Protein AF-A0A3P7K320-F1 (afdb_monomer_lite)

Structure (mmCIF, N/CA/C/O backbone):
data_AF-A0A3P7K320-F1
#
_entry.id   AF-A0A3P7K320-F1
#
loop_
_atom_site.group_PDB
_atom_site.id
_atom_site.type_symbol
_atom_site.la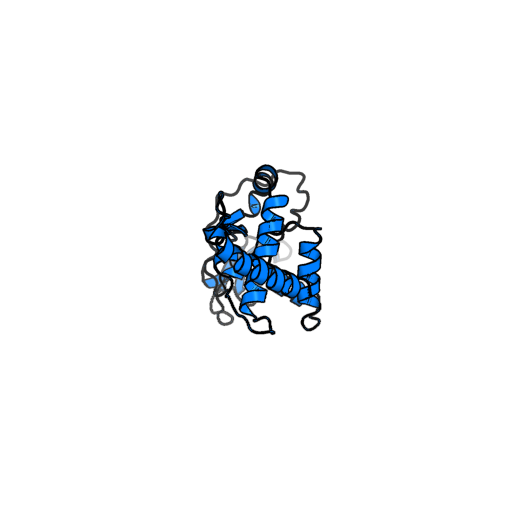bel_atom_id
_atom_site.label_alt_id
_atom_site.label_comp_id
_atom_site.label_asym_id
_atom_site.label_entity_id
_atom_site.label_seq_id
_atom_site.pdbx_PDB_ins_code
_atom_site.Cartn_x
_atom_site.Cartn_y
_atom_site.Cartn_z
_atom_site.occupancy
_atom_site.B_iso_or_equiv
_atom_site.auth_seq_id
_atom_site.auth_comp_id
_atom_site.auth_asym_id
_atom_site.auth_atom_id
_atom_site.pdbx_PDB_model_num
ATOM 1 N N . MET A 1 1 ? -8.921 -13.744 14.299 1.00 68.94 1 MET A N 1
ATOM 2 C CA . MET A 1 1 ? -9.601 -13.819 15.625 1.00 68.94 1 MET A CA 1
ATOM 3 C C . MET A 1 1 ? -9.735 -12.455 16.332 1.00 68.94 1 MET A C 1
ATOM 5 O O . MET A 1 1 ? -10.845 -12.095 16.711 1.00 68.94 1 MET A O 1
ATOM 9 N N . ILE A 1 2 ? -8.663 -11.656 16.454 1.00 85.31 2 ILE A N 1
ATOM 10 C CA . ILE A 1 2 ? -8.644 -10.371 17.201 1.00 85.31 2 ILE A CA 1
ATOM 11 C C . ILE A 1 2 ? -9.673 -9.341 16.695 1.00 85.31 2 ILE A C 1
ATOM 13 O O . ILE A 1 2 ? -10.381 -8.740 17.498 1.00 85.31 2 ILE A O 1
ATOM 17 N N . LYS A 1 3 ? -9.827 -9.176 15.372 1.00 89.38 3 LYS A N 1
ATOM 18 C CA . LYS A 1 3 ? -10.782 -8.213 14.781 1.00 89.38 3 LYS A CA 1
ATOM 19 C C . LYS A 1 3 ? -12.233 -8.469 15.219 1.00 89.38 3 LYS A C 1
ATOM 21 O O . LYS A 1 3 ? -12.974 -7.528 15.470 1.00 89.38 3 LYS A O 1
ATOM 26 N N . ARG A 1 4 ? -12.626 -9.742 15.368 1.00 89.56 4 ARG A N 1
ATOM 27 C CA . ARG A 1 4 ? -13.969 -10.132 15.838 1.00 89.56 4 ARG A CA 1
ATOM 28 C C . ARG A 1 4 ? -14.170 -9.810 17.320 1.00 89.56 4 ARG A C 1
ATOM 30 O O . ARG A 1 4 ? -15.243 -9.356 17.699 1.00 89.56 4 ARG A O 1
ATOM 37 N N . ILE A 1 5 ? -13.147 -10.016 18.150 1.00 90.56 5 ILE A N 1
ATOM 38 C CA . ILE A 1 5 ? -13.196 -9.647 19.573 1.00 90.56 5 ILE A CA 1
ATOM 39 C C . ILE A 1 5 ? -13.338 -8.130 19.703 1.00 90.56 5 ILE A C 1
ATOM 41 O O . ILE A 1 5 ? -14.258 -7.658 20.367 1.00 90.56 5 ILE A O 1
ATOM 45 N N . ALA A 1 6 ? -12.499 -7.373 18.991 1.00 91.31 6 ALA A N 1
ATOM 46 C CA . ALA A 1 6 ? -12.580 -5.918 18.963 1.00 91.31 6 ALA A CA 1
ATOM 47 C C . ALA A 1 6 ? -13.956 -5.432 18.478 1.00 91.31 6 ALA A C 1
ATOM 49 O O . ALA A 1 6 ? -14.538 -4.559 19.111 1.00 91.31 6 ALA A O 1
ATOM 50 N N . ALA A 1 7 ? -14.535 -6.044 17.440 1.00 90.88 7 ALA A N 1
ATOM 51 C CA . ALA A 1 7 ? -15.887 -5.719 16.982 1.00 90.88 7 ALA A CA 1
ATOM 52 C C . ALA A 1 7 ? -16.957 -5.905 18.077 1.00 90.88 7 ALA A C 1
ATOM 54 O O . ALA A 1 7 ? -17.785 -5.018 18.282 1.00 90.88 7 ALA A O 1
ATOM 55 N N . ARG A 1 8 ? -16.907 -7.002 18.849 1.00 90.19 8 ARG A N 1
ATOM 56 C CA . ARG A 1 8 ? -17.814 -7.199 20.000 1.00 90.19 8 ARG A CA 1
ATOM 57 C C . ARG A 1 8 ? -17.607 -6.146 21.084 1.00 90.19 8 ARG A C 1
ATOM 59 O O . ARG A 1 8 ? -18.585 -5.622 21.611 1.00 90.19 8 ARG A O 1
ATOM 66 N N . MET A 1 9 ? -16.354 -5.811 21.393 1.00 89.44 9 MET A N 1
ATOM 67 C CA . MET A 1 9 ? -16.041 -4.754 22.360 1.00 89.44 9 MET A CA 1
ATOM 68 C C . MET A 1 9 ? -16.591 -3.400 21.902 1.00 89.44 9 MET A C 1
ATOM 70 O O . MET A 1 9 ? -17.163 -2.674 22.708 1.00 89.44 9 MET A O 1
ATOM 74 N N . MET A 1 10 ? -16.487 -3.070 20.612 1.00 88.81 10 MET A N 1
ATOM 75 C CA . MET A 1 10 ? -17.040 -1.824 20.075 1.00 88.81 10 MET A CA 1
ATOM 76 C C . MET A 1 10 ? -18.566 -1.766 20.190 1.00 88.81 10 MET A C 1
ATOM 78 O O . MET A 1 10 ? -19.090 -0.727 20.591 1.00 88.81 10 MET A O 1
ATOM 82 N N . ARG A 1 11 ? -19.282 -2.869 19.919 1.00 87.69 11 ARG A N 1
ATOM 83 C CA . ARG A 1 11 ? -20.737 -2.943 20.157 1.00 87.69 11 ARG A CA 1
ATOM 84 C C . ARG A 1 11 ? -21.088 -2.661 21.610 1.00 87.69 11 ARG A C 1
ATOM 86 O O . ARG A 1 11 ? -22.006 -1.893 21.881 1.00 87.69 11 ARG A O 1
ATOM 93 N N . PHE A 1 12 ? -20.347 -3.266 22.535 1.00 86.56 12 PHE A N 1
ATOM 94 C CA . PHE A 1 12 ? -20.552 -3.050 23.962 1.00 86.56 12 PHE A CA 1
ATOM 95 C C . PHE A 1 12 ? -20.322 -1.583 24.348 1.00 86.56 12 PHE A C 1
ATOM 97 O O . PHE A 1 12 ? -21.191 -0.969 24.959 1.00 86.56 12 PHE A O 1
ATOM 104 N N . ILE A 1 13 ? -19.207 -0.986 23.912 1.00 85.88 13 ILE A N 1
ATOM 105 C CA . ILE A 1 13 ? -18.891 0.429 24.167 1.00 85.88 13 ILE A CA 1
ATOM 106 C C . ILE A 1 13 ? -20.004 1.345 23.638 1.00 85.88 13 ILE A C 1
ATOM 108 O O . ILE A 1 13 ? -20.421 2.275 24.324 1.00 85.88 13 ILE A O 1
ATOM 112 N N . ARG A 1 14 ? -20.534 1.052 22.448 1.00 83.44 14 ARG A N 1
ATOM 113 C CA . ARG A 1 14 ? -21.678 1.764 21.868 1.00 83.44 14 ARG A CA 1
ATOM 114 C C . ARG A 1 14 ? -22.974 1.599 22.643 1.00 83.44 14 ARG A C 1
ATOM 116 O O . ARG A 1 14 ? -23.724 2.556 22.792 1.00 83.44 14 ARG A O 1
ATOM 123 N N . ALA A 1 15 ? -23.259 0.397 23.132 1.00 81.81 15 ALA A N 1
ATOM 124 C CA . ALA A 1 15 ? -24.416 0.177 23.987 1.00 81.81 15 ALA A CA 1
ATOM 125 C C . ALA A 1 15 ? -24.295 1.006 25.278 1.00 81.81 15 ALA A C 1
ATOM 127 O O . ALA A 1 15 ? -25.267 1.637 25.692 1.00 81.81 15 ALA A O 1
ATOM 128 N N . CYS A 1 16 ? -23.090 1.087 25.855 1.00 79.56 16 CYS A N 1
ATOM 129 C CA . CYS A 1 16 ? -22.803 1.931 27.013 1.00 79.56 16 CYS A CA 1
ATOM 130 C C . CYS A 1 16 ? -22.908 3.436 26.717 1.00 79.56 16 CYS A C 1
ATOM 132 O O . CYS A 1 16 ? -23.226 4.198 27.628 1.00 79.56 16 CYS A O 1
ATOM 134 N N . GLU A 1 17 ? -22.698 3.878 25.472 1.00 78.44 17 GLU A N 1
ATOM 135 C CA . GLU A 1 17 ? -22.854 5.286 25.076 1.00 78.44 17 GLU A CA 1
ATOM 136 C C . GLU A 1 17 ? -24.281 5.800 25.304 1.00 78.44 17 GLU A C 1
ATOM 138 O O . GLU A 1 17 ? -24.455 6.959 25.665 1.00 78.44 17 GLU A O 1
ATOM 143 N N . ARG A 1 18 ? -25.311 4.947 25.207 1.00 72.69 18 ARG A N 1
ATOM 144 C CA . ARG A 1 18 ? -26.694 5.335 25.555 1.00 72.69 18 ARG A CA 1
ATOM 145 C C . ARG A 1 18 ? -26.804 5.817 27.007 1.00 72.69 18 ARG A C 1
ATOM 147 O O . ARG A 1 18 ? -27.562 6.735 27.298 1.00 72.69 18 ARG A O 1
ATOM 154 N N . GLY A 1 19 ? -25.979 5.263 27.896 1.00 73.25 19 GLY A N 1
ATOM 155 C CA . GLY A 1 19 ? -25.870 5.683 29.291 1.00 73.25 19 GLY A CA 1
ATOM 156 C C . GLY A 1 19 ? -25.160 7.027 29.501 1.00 73.25 19 GLY A C 1
ATOM 157 O O . GLY A 1 19 ? -25.209 7.556 30.610 1.00 73.25 19 GLY A O 1
ATOM 158 N N . ASN A 1 20 ? -24.538 7.622 28.470 1.00 76.19 20 ASN A N 1
ATOM 159 C CA . ASN A 1 20 ? -23.951 8.966 28.574 1.00 76.19 20 ASN A CA 1
ATOM 160 C C . ASN A 1 20 ? -24.990 10.030 28.931 1.00 76.19 20 ASN A C 1
ATOM 162 O O . ASN A 1 20 ? -24.625 11.020 29.556 1.00 76.19 20 ASN A O 1
ATOM 166 N N . GLN A 1 21 ? -26.260 9.828 28.565 1.00 72.31 21 GLN A N 1
ATOM 167 C CA . GLN A 1 21 ? -27.352 10.755 28.881 1.00 72.31 21 GLN A CA 1
ATOM 168 C C . GLN A 1 21 ? -27.530 10.958 30.395 1.00 72.31 21 GLN A C 1
ATOM 170 O O . GLN A 1 21 ? -28.018 11.996 30.826 1.00 72.31 21 GLN A O 1
ATOM 175 N N . HIS A 1 22 ? -27.086 9.991 31.203 1.00 77.00 22 HIS A N 1
ATOM 176 C CA . HIS A 1 22 ? -27.213 10.007 32.660 1.00 77.00 22 HIS A CA 1
ATOM 177 C C . HIS A 1 22 ? -25.895 10.321 33.386 1.00 77.00 22 HIS A C 1
ATOM 179 O O . HIS A 1 22 ? -25.843 10.290 34.616 1.00 77.00 22 HIS A O 1
ATOM 185 N N . ARG A 1 23 ? -24.807 10.610 32.658 1.00 76.88 23 ARG A N 1
ATOM 186 C CA . ARG A 1 23 ? -23.502 10.922 33.258 1.00 76.88 23 ARG A CA 1
ATOM 187 C C . ARG A 1 23 ? -23.278 12.424 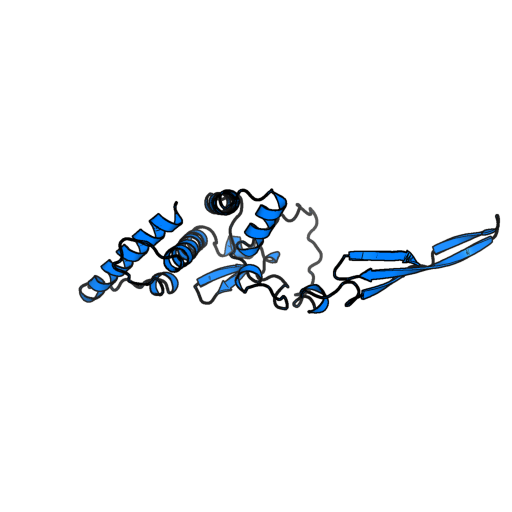33.396 1.00 76.88 23 ARG A C 1
ATOM 189 O O . ARG A 1 23 ? -23.538 13.188 32.476 1.00 76.88 23 ARG A O 1
ATOM 196 N N . LYS A 1 24 ? -22.658 12.822 34.517 1.00 78.62 24 LYS A N 1
ATOM 197 C CA . LYS A 1 24 ? -22.157 14.194 34.734 1.00 78.62 24 LYS A CA 1
ATOM 198 C C . LYS A 1 24 ? -21.061 14.595 33.735 1.00 78.62 24 LYS A C 1
ATOM 200 O O . LYS A 1 24 ? -20.913 15.774 33.444 1.00 78.62 24 LYS A O 1
ATOM 205 N N . SER A 1 25 ? -20.296 13.632 33.212 1.00 79.12 25 SER A N 1
ATOM 206 C CA . SER A 1 25 ? -19.291 13.847 32.166 1.00 79.12 25 SER A CA 1
ATOM 207 C C . SER A 1 25 ? -19.595 12.999 30.928 1.00 79.12 25 SER A C 1
ATOM 209 O O . SER A 1 25 ? -19.745 11.777 31.001 1.00 79.12 25 SER A O 1
ATOM 211 N N . THR A 1 26 ? -19.691 13.652 29.769 1.00 78.31 26 THR A N 1
ATOM 212 C CA . THR A 1 26 ? -19.990 12.993 28.492 1.00 78.31 26 THR A CA 1
ATOM 213 C C . THR A 1 26 ? -18.756 12.276 27.948 1.00 78.31 26 THR A C 1
ATOM 215 O O . THR A 1 26 ? -17.730 12.912 27.696 1.00 78.31 26 THR A O 1
ATOM 218 N N . ILE A 1 27 ? -18.852 10.969 27.688 1.00 78.81 27 ILE A N 1
ATOM 219 C CA . ILE A 1 27 ? -17.821 10.267 26.913 1.00 78.81 27 ILE A CA 1
ATOM 220 C C . ILE A 1 27 ? -18.015 10.607 25.435 1.00 78.81 27 ILE A C 1
ATOM 222 O O . ILE A 1 27 ? -19.061 10.302 24.871 1.00 78.81 27 ILE A O 1
ATOM 226 N N . ARG A 1 28 ? -17.002 11.181 24.782 1.00 77.94 28 ARG A N 1
ATOM 227 C CA . ARG A 1 28 ? -17.007 11.373 23.326 1.00 77.94 28 ARG A CA 1
ATOM 228 C C . ARG A 1 28 ? -16.285 10.218 22.641 1.00 77.94 28 ARG A C 1
ATOM 230 O O . ARG A 1 28 ? -15.087 10.028 22.852 1.00 77.94 28 ARG A O 1
ATOM 237 N N . LEU A 1 29 ? -17.006 9.455 21.823 1.00 78.19 29 LEU A N 1
ATOM 238 C CA . LEU A 1 29 ? -16.403 8.419 20.985 1.00 78.19 29 LEU A CA 1
ATOM 239 C C . LEU A 1 29 ? -15.594 9.042 19.838 1.00 78.19 29 LEU A C 1
ATOM 241 O O . LEU A 1 29 ? -15.890 10.142 19.370 1.00 78.19 29 LEU A O 1
ATOM 245 N N . SER A 1 30 ? -14.564 8.329 19.368 1.00 79.38 30 SER A N 1
ATOM 246 C CA . SER A 1 30 ? -13.890 8.711 18.123 1.00 79.38 30 SER A CA 1
ATOM 247 C C . SER A 1 30 ? -14.846 8.554 16.940 1.00 79.38 30 SER A C 1
ATOM 249 O O . SER A 1 30 ? -15.745 7.717 16.980 1.00 79.38 30 SER A O 1
ATOM 251 N N . SER A 1 31 ? -14.630 9.319 15.867 1.00 80.25 31 SER A N 1
ATOM 252 C CA . SER A 1 31 ? -15.455 9.259 14.649 1.00 80.25 31 SER A CA 1
ATOM 253 C C . SER A 1 31 ? -15.645 7.830 14.130 1.00 80.25 31 SER A C 1
ATOM 255 O O . SER A 1 31 ? -16.749 7.443 13.769 1.00 80.25 31 SER A O 1
ATOM 257 N N . LEU A 1 32 ? -14.584 7.024 14.174 1.00 80.75 32 LEU A N 1
ATOM 258 C CA . LEU A 1 32 ? -14.557 5.635 13.718 1.00 80.75 32 LEU A CA 1
ATOM 259 C C . LEU A 1 32 ? -15.421 4.707 14.592 1.00 80.75 32 LEU A C 1
ATOM 261 O O . LEU A 1 32 ? -16.227 3.931 14.080 1.00 80.75 32 LEU A O 1
ATOM 265 N N . LEU A 1 33 ? -15.329 4.839 15.920 1.00 78.69 33 LEU A N 1
ATOM 266 C CA . LEU A 1 33 ? -16.227 4.150 16.858 1.00 78.69 33 LEU A CA 1
ATOM 267 C C . LEU A 1 33 ? -17.677 4.625 16.668 1.00 78.69 33 LEU A C 1
ATOM 269 O O . LEU A 1 33 ? -18.602 3.812 16.671 1.00 78.69 33 LEU A O 1
ATOM 273 N N . GLY A 1 34 ? -17.851 5.922 16.402 1.00 73.19 34 GLY A N 1
ATOM 274 C CA . GLY A 1 34 ? -19.085 6.619 16.035 1.00 73.19 34 GLY A CA 1
ATOM 275 C C . GLY A 1 34 ? -19.662 6.268 14.654 1.00 73.19 34 GLY A C 1
ATOM 276 O O . GLY A 1 34 ? -20.813 6.611 14.389 1.00 73.19 34 GLY A O 1
ATOM 277 N N . GLN A 1 35 ? -19.010 5.394 13.869 1.00 74.75 35 GLN A N 1
ATOM 278 C CA . GLN A 1 35 ? -19.570 4.799 12.636 1.00 74.75 35 GLN A CA 1
ATOM 279 C C . GLN A 1 35 ? -19.972 3.305 12.711 1.00 74.75 35 GLN A C 1
ATOM 281 O O . GLN A 1 35 ? -20.754 2.859 11.882 1.00 74.75 35 GLN A O 1
ATOM 286 N N . SER A 1 36 ? -19.497 2.530 13.696 1.00 71.31 36 SER A N 1
ATOM 287 C CA . SER A 1 36 ? -19.883 1.112 13.891 1.00 71.31 36 SER A CA 1
ATOM 288 C C . SER A 1 36 ? -21.407 0.873 13.955 1.00 71.31 36 SER A C 1
ATOM 290 O O . SER A 1 36 ? -22.046 1.407 14.851 1.00 71.31 36 SER A O 1
ATOM 292 N N . PRO A 1 37 ? -22.031 0.022 13.127 1.00 71.56 37 PRO A N 1
ATOM 293 C CA . PRO A 1 37 ? -23.474 -0.215 13.224 1.00 71.56 37 PRO A CA 1
ATOM 294 C C . PRO A 1 37 ? -23.873 -0.749 14.611 1.00 71.56 37 PRO A C 1
ATOM 296 O O . PRO A 1 37 ? -23.141 -1.514 15.242 1.00 71.56 37 PRO A O 1
ATOM 299 N N . ILE A 1 38 ? -25.039 -0.323 15.107 1.00 70.38 38 ILE A N 1
ATOM 300 C CA . ILE A 1 38 ? -25.625 -0.854 16.343 1.00 70.38 38 ILE A CA 1
ATOM 301 C C . ILE A 1 38 ? -26.549 -1.998 15.931 1.00 70.38 38 ILE A C 1
ATOM 303 O O . ILE A 1 38 ? -27.748 -1.794 15.771 1.00 70.38 38 ILE A O 1
ATOM 307 N N . SER A 1 39 ? -25.985 -3.186 15.712 1.00 71.88 39 SER A N 1
ATOM 308 C CA . SER A 1 39 ? -26.788 -4.394 15.503 1.00 71.88 39 SER A CA 1
ATOM 309 C C . SER A 1 39 ? -26.907 -5.199 16.799 1.00 71.88 39 SER A C 1
ATOM 311 O O . SER A 1 39 ? -25.933 -5.369 17.541 1.00 71.88 39 SER A O 1
ATOM 313 N N . GLN A 1 40 ? -28.119 -5.690 17.062 1.00 70.12 40 GLN A N 1
ATOM 314 C CA . GLN A 1 40 ? -28.417 -6.646 18.130 1.00 70.12 40 GLN A CA 1
ATOM 315 C C . GLN A 1 40 ? -28.218 -8.103 17.684 1.00 70.12 40 GLN A C 1
ATOM 317 O O . GLN A 1 40 ? -28.332 -9.011 18.507 1.00 70.12 40 GLN A O 1
ATOM 322 N N . ASP A 1 41 ? -27.883 -8.338 16.413 1.00 80.50 41 ASP A N 1
ATOM 323 C CA . ASP A 1 41 ? -27.693 -9.684 15.887 1.00 80.50 41 ASP A CA 1
ATOM 324 C C . ASP A 1 41 ? -26.550 -10.403 16.589 1.00 80.50 41 ASP A C 1
ATOM 326 O O . ASP A 1 41 ? -25.507 -9.831 16.903 1.00 80.50 41 ASP A O 1
ATOM 330 N N . LYS A 1 42 ? -26.691 -11.714 16.772 1.00 80.56 42 LYS A N 1
ATOM 331 C CA . LYS A 1 42 ? -25.651 -12.531 17.414 1.00 80.56 42 LYS A CA 1
ATOM 332 C C . LYS A 1 42 ? -24.374 -12.637 16.564 1.00 80.56 42 LYS A C 1
ATOM 334 O O . LYS A 1 42 ? -23.288 -12.867 17.103 1.00 80.56 42 LYS A O 1
ATOM 339 N N . GLN A 1 43 ? -24.491 -12.478 15.244 1.00 87.31 43 GLN A N 1
ATOM 340 C CA . GLN A 1 43 ? -23.368 -12.524 14.308 1.00 87.31 43 GLN A CA 1
ATOM 341 C C . GLN A 1 43 ? -22.763 -11.137 14.071 1.00 87.31 43 GLN A C 1
ATOM 343 O O . GLN A 1 43 ? -23.453 -10.122 14.097 1.00 87.31 43 GLN A O 1
ATOM 348 N N . ILE A 1 44 ? -21.448 -11.109 13.851 1.00 88.44 44 ILE A N 1
ATOM 349 C CA . ILE A 1 44 ? -20.692 -9.891 13.538 1.00 88.44 44 ILE A CA 1
ATOM 350 C C . ILE A 1 44 ? -20.602 -9.762 12.022 1.00 88.44 44 ILE A C 1
ATOM 352 O O . ILE A 1 44 ? -20.189 -10.710 11.351 1.00 88.44 44 ILE A O 1
ATOM 356 N N . THR A 1 45 ? -20.936 -8.587 11.505 1.00 90.38 45 THR A N 1
ATOM 357 C CA . THR A 1 45 ? -20.899 -8.273 10.074 1.00 90.38 45 THR A CA 1
ATOM 358 C C . THR A 1 45 ? -19.477 -7.980 9.582 1.00 90.38 45 THR A C 1
ATOM 360 O O . THR A 1 45 ? -18.569 -7.659 10.357 1.00 90.38 45 THR A O 1
ATOM 363 N N . GLY A 1 46 ? -19.264 -8.064 8.264 1.00 87.81 46 GLY A N 1
ATOM 364 C CA . GLY A 1 46 ? -17.984 -7.700 7.645 1.00 87.81 46 GLY A CA 1
ATOM 365 C C . GLY A 1 46 ? -17.616 -6.226 7.853 1.00 87.81 46 GLY A C 1
ATOM 366 O O . GLY A 1 46 ? -16.447 -5.908 8.076 1.00 87.81 46 GLY A O 1
ATOM 367 N N . GLU A 1 47 ? -18.609 -5.335 7.861 1.00 88.62 47 GLU A N 1
ATOM 368 C CA . GLU A 1 47 ? -18.415 -3.905 8.121 1.00 88.62 47 GLU A CA 1
ATOM 369 C C . GLU A 1 47 ? -17.879 -3.657 9.531 1.00 88.62 47 GLU A C 1
ATOM 371 O O . GLU A 1 47 ? -16.894 -2.942 9.703 1.00 88.62 47 GLU A O 1
ATOM 376 N N . GLU A 1 48 ? -18.439 -4.322 10.541 1.00 89.69 48 GLU A N 1
ATOM 377 C CA . GLU A 1 48 ? -17.963 -4.203 11.923 1.00 89.69 48 GLU A CA 1
ATOM 378 C C . GLU A 1 48 ? -16.540 -4.723 12.088 1.00 89.69 48 GLU A C 1
ATOM 380 O O . GLU A 1 48 ? -15.743 -4.124 12.809 1.00 89.69 48 GLU A O 1
ATOM 385 N N . ILE A 1 49 ? -16.191 -5.809 11.395 1.00 90.69 49 ILE A N 1
ATOM 386 C CA . ILE A 1 49 ? -14.824 -6.343 11.380 1.00 90.69 49 ILE A CA 1
ATOM 387 C C . ILE A 1 49 ? -13.861 -5.344 10.719 1.00 90.69 49 ILE A C 1
ATOM 389 O O . ILE A 1 49 ? -12.744 -5.157 11.209 1.00 90.69 49 ILE A O 1
ATOM 393 N N . SER A 1 50 ? -14.285 -4.688 9.636 1.00 89.81 50 SER A N 1
ATOM 394 C CA . SER A 1 50 ? -13.501 -3.667 8.928 1.00 89.81 50 SER A CA 1
ATOM 395 C C . SER A 1 50 ? -13.258 -2.427 9.798 1.00 89.81 50 SER A C 1
ATOM 397 O O . SER A 1 50 ? -12.117 -1.984 9.959 1.00 89.81 50 SER A O 1
ATOM 399 N N . ILE A 1 51 ? -14.309 -1.916 10.444 1.00 90.44 51 ILE A N 1
ATOM 400 C CA . ILE A 1 51 ? -14.235 -0.797 11.394 1.00 90.44 51 ILE A CA 1
ATOM 401 C C . ILE A 1 51 ? -13.353 -1.183 12.588 1.00 90.44 51 ILE A C 1
ATOM 403 O O . ILE A 1 51 ? -12.470 -0.417 12.972 1.00 90.44 51 ILE A O 1
ATOM 407 N N . ALA A 1 52 ? -13.504 -2.396 13.128 1.00 91.88 52 ALA A N 1
ATOM 408 C CA . ALA A 1 52 ? -12.693 -2.876 14.246 1.00 91.88 52 ALA A CA 1
ATOM 409 C C . ALA A 1 52 ? -11.205 -2.917 13.891 1.00 91.88 52 ALA A C 1
ATOM 411 O O . ALA A 1 52 ? -10.365 -2.496 14.686 1.00 91.88 52 ALA A O 1
ATOM 412 N N . ALA A 1 53 ? -10.872 -3.384 12.684 1.00 91.81 53 ALA A N 1
ATOM 413 C CA . ALA A 1 53 ? -9.497 -3.400 12.199 1.00 91.81 53 ALA A CA 1
ATOM 414 C C . ALA A 1 53 ? -8.899 -1.984 12.159 1.00 91.81 53 ALA A C 1
ATOM 416 O O . ALA A 1 53 ? -7.785 -1.774 12.639 1.00 91.81 53 ALA A O 1
ATOM 417 N N . LYS A 1 54 ? -9.658 -1.000 11.662 1.00 92.31 54 LYS A N 1
ATOM 418 C CA . LYS A 1 54 ? -9.253 0.412 11.656 1.00 92.31 54 LYS A CA 1
ATOM 419 C C . LYS A 1 54 ? -9.083 0.978 13.069 1.00 92.31 54 LYS A C 1
ATOM 421 O O . LYS A 1 54 ? -8.089 1.649 13.329 1.00 92.31 54 LYS A O 1
ATOM 426 N N . VAL A 1 55 ? -9.991 0.680 14.001 1.00 92.69 55 VAL A N 1
ATOM 427 C CA . VAL A 1 55 ? -9.887 1.140 15.399 1.00 92.69 55 VAL A CA 1
ATOM 428 C C . VAL A 1 55 ? -8.643 0.578 16.087 1.00 92.69 55 VAL A C 1
ATOM 430 O O . VAL A 1 55 ? -7.936 1.328 16.756 1.00 92.69 55 VAL A O 1
ATOM 433 N N . ILE A 1 56 ? -8.323 -0.706 15.887 1.00 92.94 56 ILE A N 1
ATOM 434 C CA . ILE A 1 56 ? -7.091 -1.310 16.425 1.00 92.94 56 ILE A CA 1
ATOM 435 C C . ILE A 1 56 ? -5.860 -0.533 15.939 1.00 92.94 56 ILE A C 1
ATOM 437 O O . ILE A 1 56 ? -4.986 -0.189 16.739 1.00 92.94 56 ILE A O 1
ATOM 441 N N . VAL A 1 57 ? -5.806 -0.216 14.641 1.00 93.56 57 VAL A N 1
ATOM 442 C CA . VAL A 1 57 ? -4.716 0.579 14.059 1.00 93.56 57 VAL A CA 1
ATOM 443 C C . VAL A 1 57 ? -4.685 1.981 14.664 1.00 93.56 57 VAL A C 1
ATOM 445 O O . VAL A 1 57 ? -3.623 2.420 15.095 1.00 93.56 57 VAL A O 1
ATOM 448 N N . GLN A 1 58 ? -5.830 2.659 14.773 1.00 92.62 58 GLN A N 1
ATOM 449 C CA . GLN A 1 58 ? -5.920 4.004 15.347 1.00 92.62 58 GLN A CA 1
ATOM 450 C C . GLN A 1 58 ? -5.391 4.051 16.784 1.00 92.62 58 GLN A C 1
ATOM 452 O O . GLN A 1 58 ? -4.609 4.935 17.132 1.00 92.62 58 GLN A O 1
ATOM 457 N N . VAL A 1 59 ? -5.791 3.091 17.622 1.00 91.44 59 VAL A N 1
ATOM 458 C CA . VAL A 1 59 ? -5.309 2.988 19.006 1.00 91.44 59 VAL A CA 1
ATOM 459 C C . VAL A 1 59 ? -3.798 2.772 19.019 1.00 91.44 59 VAL A C 1
ATOM 461 O O . VAL A 1 59 ? -3.084 3.464 19.745 1.00 91.44 59 VAL A O 1
ATOM 464 N N . ARG A 1 60 ? -3.280 1.871 18.177 1.00 92.50 60 ARG A N 1
ATOM 465 C CA . ARG A 1 60 ? -1.839 1.607 18.115 1.00 92.50 60 ARG A CA 1
ATOM 466 C C . ARG A 1 60 ? -1.045 2.820 17.629 1.00 92.50 60 ARG A C 1
ATOM 468 O O . ARG A 1 60 ? 0.014 3.099 18.184 1.00 92.50 60 ARG A O 1
ATOM 475 N N . GLN A 1 61 ? -1.563 3.552 16.645 1.00 93.25 61 GLN A N 1
ATOM 476 C CA . GLN A 1 61 ? -0.963 4.786 16.141 1.00 93.25 61 GLN A CA 1
ATOM 477 C C . GLN A 1 61 ? -0.914 5.867 17.221 1.00 93.25 61 GLN A C 1
ATOM 479 O O . GLN A 1 61 ? 0.130 6.478 17.401 1.00 93.25 61 GLN A O 1
ATOM 484 N N . LYS A 1 62 ? -1.984 6.060 18.000 1.00 90.75 62 LYS A N 1
ATOM 485 C CA . LYS A 1 62 ? -1.984 7.032 19.108 1.00 90.75 62 LYS A CA 1
ATOM 486 C C . LYS A 1 62 ? -0.933 6.727 20.174 1.00 90.75 62 LYS A C 1
ATOM 488 O O . LYS A 1 62 ? -0.358 7.652 20.732 1.00 90.75 62 LYS A O 1
ATOM 493 N N . VAL A 1 63 ? -0.693 5.445 20.453 1.00 91.25 63 VAL A N 1
ATOM 494 C CA . VAL A 1 63 ? 0.288 5.023 21.464 1.00 91.25 63 VAL A CA 1
ATOM 495 C C . VAL A 1 63 ? 1.719 5.114 20.936 1.00 91.25 63 VAL A C 1
ATOM 497 O O . VAL A 1 63 ? 2.610 5.524 21.669 1.00 91.25 63 VAL A O 1
ATOM 500 N N . LEU A 1 64 ? 1.958 4.716 19.683 1.00 89.31 64 LEU A N 1
ATOM 501 C CA . LEU A 1 64 ? 3.321 4.572 19.167 1.00 89.31 64 LEU A CA 1
ATOM 502 C C . LEU A 1 64 ? 3.797 5.688 18.234 1.00 89.31 64 LEU A C 1
ATOM 504 O O . LEU A 1 64 ? 4.995 5.913 18.136 1.00 89.31 64 LEU A O 1
ATOM 508 N N . CYS A 1 65 ? 2.915 6.347 17.488 1.00 89.75 65 CYS A N 1
ATOM 509 C CA . CYS A 1 65 ? 3.304 7.312 16.457 1.00 89.75 65 CYS A CA 1
ATOM 510 C C . CYS A 1 65 ? 3.375 8.718 17.051 1.00 89.75 65 CYS A C 1
ATOM 512 O O . CYS A 1 65 ? 2.546 9.579 16.758 1.00 89.75 65 CYS A O 1
ATOM 514 N N . THR A 1 66 ? 4.368 8.943 17.910 1.00 90.81 66 THR A N 1
ATOM 515 C CA . THR A 1 66 ? 4.622 10.269 18.483 1.00 90.81 66 THR A CA 1
ATOM 516 C C . THR A 1 66 ? 5.058 11.261 17.394 1.00 90.81 66 THR A C 1
ATOM 518 O O . THR A 1 66 ? 5.596 10.849 16.360 1.00 90.81 66 THR A O 1
ATOM 521 N N . PRO A 1 67 ? 4.902 12.583 17.607 1.00 90.06 67 PRO A N 1
ATOM 522 C CA . PRO A 1 67 ? 5.371 13.587 16.651 1.00 90.06 67 PRO A CA 1
ATOM 523 C C . PRO A 1 67 ? 6.858 13.445 16.294 1.00 90.06 67 PRO A C 1
ATOM 525 O O . PRO A 1 67 ? 7.235 13.668 15.147 1.00 90.06 67 PRO A O 1
ATOM 528 N N . ALA A 1 68 ? 7.695 13.017 17.247 1.00 88.88 68 ALA A N 1
ATOM 529 C CA . ALA A 1 68 ? 9.115 12.753 17.020 1.00 88.88 68 ALA A CA 1
ATOM 530 C C . ALA A 1 68 ? 9.342 11.600 16.026 1.00 88.88 68 ALA A C 1
ATOM 532 O O . ALA A 1 68 ? 10.133 11.738 15.096 1.00 88.88 68 ALA A O 1
ATOM 533 N N . ILE A 1 69 ? 8.598 10.500 16.182 1.00 87.44 69 ILE A N 1
ATOM 534 C CA . ILE A 1 69 ? 8.653 9.342 15.280 1.00 87.44 69 ILE A CA 1
ATOM 535 C C . ILE A 1 69 ? 8.134 9.716 13.888 1.00 87.44 69 ILE A C 1
ATOM 537 O O . ILE A 1 69 ? 8.727 9.352 12.881 1.00 87.44 69 ILE A O 1
ATOM 541 N N . ILE A 1 70 ? 7.054 10.491 13.792 1.00 87.75 70 ILE A N 1
ATOM 542 C CA . ILE A 1 70 ? 6.544 10.938 12.486 1.00 87.75 70 ILE A CA 1
ATOM 543 C C . ILE A 1 70 ? 7.570 11.848 11.791 1.00 87.75 70 ILE A C 1
ATOM 545 O O . ILE A 1 70 ? 7.829 11.696 10.596 1.00 87.75 70 ILE A O 1
ATOM 549 N N . LYS A 1 71 ? 8.206 12.758 12.541 1.00 87.44 71 LYS A N 1
ATOM 550 C CA . LYS A 1 71 ? 9.225 13.679 12.021 1.00 87.44 71 LYS A CA 1
ATOM 551 C C . LYS A 1 71 ? 10.503 12.963 11.566 1.00 87.44 71 LYS A C 1
ATOM 553 O O . LYS A 1 71 ? 11.164 13.467 10.662 1.00 87.44 71 LYS A O 1
ATOM 558 N N . SER A 1 72 ? 10.836 11.801 12.134 1.00 86.31 72 SER A N 1
ATOM 559 C CA . SER A 1 72 ? 11.991 11.000 11.700 1.00 86.31 72 SER A CA 1
ATOM 560 C C . SER A 1 72 ? 11.758 10.238 10.388 1.00 86.31 72 SER A C 1
ATOM 562 O O . SER A 1 72 ? 12.710 9.724 9.804 1.00 86.31 72 SER A O 1
ATOM 564 N N . MET A 1 73 ? 10.524 10.210 9.867 1.00 83.38 73 MET A N 1
ATOM 565 C CA . MET A 1 73 ? 10.162 9.519 8.622 1.00 83.38 73 MET A CA 1
ATOM 566 C C . MET A 1 73 ? 9.580 10.465 7.553 1.00 83.38 73 MET A C 1
ATOM 568 O O . MET A 1 73 ? 8.484 10.222 7.035 1.00 83.38 73 MET A O 1
ATOM 572 N N . PRO A 1 74 ? 10.302 11.530 7.145 1.00 82.25 74 PRO A N 1
ATOM 573 C CA . PRO A 1 74 ? 9.791 12.495 6.167 1.00 82.25 74 PRO A CA 1
ATOM 574 C C . PRO A 1 74 ? 9.530 11.860 4.791 1.00 82.25 74 PRO A C 1
ATOM 576 O O . PRO A 1 74 ? 8.624 12.275 4.073 1.00 82.25 74 PRO A O 1
ATOM 579 N N . HIS A 1 75 ? 10.277 10.808 4.448 1.00 79.06 75 HIS A N 1
ATOM 580 C CA . HIS A 1 75 ? 10.168 10.085 3.180 1.00 79.06 75 HIS A CA 1
ATOM 581 C C . HIS A 1 75 ? 8.844 9.318 3.011 1.00 79.06 75 HIS A C 1
ATOM 583 O O . HIS A 1 75 ? 8.481 8.980 1.888 1.00 79.06 75 HIS A O 1
ATOM 589 N N . LEU A 1 76 ? 8.106 9.053 4.096 1.00 84.00 76 LEU A N 1
ATOM 590 C CA . LEU A 1 76 ? 6.804 8.379 4.032 1.00 84.00 76 LEU A CA 1
ATOM 591 C C . LEU A 1 76 ? 5.634 9.333 3.789 1.00 84.00 76 LEU A C 1
ATOM 593 O O . LEU A 1 76 ? 4.522 8.854 3.557 1.00 84.00 76 LEU A O 1
ATOM 597 N N . ASN A 1 77 ? 5.872 10.654 3.862 1.00 87.62 77 ASN A N 1
ATOM 598 C CA . ASN A 1 77 ? 4.853 11.696 3.698 1.00 87.62 77 ASN A CA 1
ATOM 599 C C . ASN A 1 77 ? 3.568 11.328 4.465 1.00 87.62 77 ASN A C 1
ATOM 601 O O . ASN A 1 77 ? 2.498 11.143 3.881 1.00 87.62 77 ASN A O 1
ATOM 605 N N . VAL A 1 78 ? 3.717 11.104 5.775 1.00 91.75 78 VAL A N 1
ATOM 606 C CA . VAL A 1 78 ? 2.628 10.634 6.638 1.00 91.75 78 VAL A CA 1
ATOM 607 C C . VAL A 1 78 ? 1.611 11.753 6.827 1.00 91.75 78 VAL A C 1
ATOM 609 O O . VAL A 1 78 ? 1.968 12.856 7.238 1.00 91.75 78 VAL A O 1
ATOM 612 N N . ARG A 1 79 ? 0.337 11.465 6.557 1.00 91.56 79 ARG A N 1
ATOM 613 C CA . ARG A 1 79 ? -0.767 12.415 6.722 1.00 91.56 79 ARG A CA 1
ATOM 614 C C . ARG A 1 79 ? -1.920 11.796 7.490 1.00 91.56 79 ARG A C 1
ATOM 616 O O . ARG A 1 79 ? -2.152 10.592 7.413 1.00 91.56 79 ARG A O 1
ATOM 623 N N . LEU A 1 80 ? -2.634 12.637 8.229 1.00 93.19 80 LEU A N 1
ATOM 624 C CA . LEU A 1 80 ? -3.861 12.249 8.909 1.00 93.19 80 LEU A CA 1
ATOM 625 C C . LEU A 1 80 ? -5.021 12.263 7.907 1.00 93.19 80 LEU A C 1
ATOM 627 O O . LEU A 1 80 ? -5.173 13.222 7.150 1.00 93.19 80 LEU A O 1
ATOM 631 N N . ASP A 1 81 ? -5.823 11.204 7.892 1.00 91.62 81 ASP A N 1
ATOM 632 C CA . ASP A 1 81 ? -7.032 11.136 7.075 1.00 91.62 81 ASP A CA 1
ATOM 633 C C . ASP A 1 81 ? -8.277 11.677 7.809 1.00 91.62 81 ASP A C 1
ATOM 635 O O . ASP A 1 81 ? -8.229 12.080 8.973 1.00 91.62 81 ASP A O 1
ATOM 639 N N . LYS A 1 82 ? -9.425 11.662 7.119 1.00 89.12 82 LYS A N 1
ATOM 640 C CA . LYS A 1 82 ? -10.724 12.098 7.665 1.00 89.12 82 LYS A CA 1
ATOM 641 C C . LYS A 1 82 ? -11.228 11.221 8.822 1.00 89.12 82 LYS A C 1
ATOM 643 O O . LYS A 1 82 ? -12.076 11.656 9.595 1.00 89.12 82 LYS A O 1
ATOM 648 N N . GLU A 1 83 ? -10.732 9.992 8.934 1.00 88.12 83 GLU A N 1
ATOM 649 C CA . GLU A 1 83 ? -11.084 9.029 9.983 1.00 88.12 83 GLU A CA 1
ATOM 650 C C . GLU A 1 83 ? -10.137 9.140 11.199 1.00 88.12 83 GLU A C 1
ATOM 652 O O . GLU A 1 83 ? -10.324 8.455 12.208 1.00 88.12 83 GLU A O 1
ATOM 657 N N . GLY A 1 84 ? -9.135 10.026 11.141 1.00 90.25 84 GLY A N 1
ATOM 658 C CA . GLY A 1 84 ? -8.131 10.201 12.186 1.00 90.25 84 GLY A CA 1
ATOM 659 C C . GLY A 1 84 ? -7.098 9.072 12.220 1.00 90.25 84 GLY A C 1
ATOM 660 O O . GLY A 1 84 ? -6.612 8.730 13.300 1.00 90.25 84 GLY A O 1
ATOM 661 N N . LEU A 1 85 ? -6.805 8.462 11.071 1.00 93.00 85 LEU A N 1
ATOM 662 C CA . LEU A 1 85 ? -5.755 7.465 10.871 1.00 93.00 85 LEU A CA 1
ATOM 663 C C . LEU A 1 85 ? -4.566 8.086 10.141 1.00 93.00 85 LEU A C 1
ATOM 665 O O . LEU A 1 85 ? -4.725 8.848 9.187 1.00 93.00 85 LEU A O 1
ATOM 669 N N . LEU A 1 86 ? -3.359 7.719 10.560 1.00 94.25 86 LEU A N 1
ATOM 670 C CA . LEU A 1 86 ? -2.137 8.081 9.851 1.00 94.25 86 LEU A CA 1
ATOM 671 C C . LEU A 1 86 ? -1.970 7.178 8.625 1.00 94.25 86 LEU A C 1
ATOM 673 O O . LEU A 1 86 ? -2.020 5.948 8.732 1.00 94.25 86 LEU A O 1
ATOM 677 N N . ARG A 1 87 ? -1.753 7.787 7.461 1.00 93.44 87 ARG A N 1
ATOM 678 C CA . ARG A 1 87 ? -1.547 7.116 6.173 1.00 93.44 87 ARG A CA 1
ATOM 679 C C . ARG A 1 87 ? -0.275 7.602 5.503 1.00 93.44 87 ARG A C 1
ATOM 681 O O . ARG A 1 87 ? 0.073 8.775 5.609 1.00 93.44 87 ARG A O 1
ATOM 688 N N . CYS A 1 88 ? 0.394 6.710 4.785 1.00 92.06 88 CYS A N 1
ATOM 689 C CA . CYS A 1 88 ? 1.548 7.051 3.961 1.00 92.06 88 CYS A CA 1
ATOM 690 C C . CYS A 1 88 ? 1.069 7.564 2.601 1.00 92.06 88 CYS A C 1
ATOM 692 O O . CYS A 1 88 ? 0.338 6.864 1.897 1.00 92.06 88 CYS A O 1
ATOM 694 N N . GLN A 1 89 ? 1.479 8.770 2.208 1.00 89.38 89 GLN A N 1
ATOM 695 C CA . GLN A 1 89 ? 1.076 9.347 0.929 1.00 89.38 89 GLN A CA 1
ATOM 696 C C . GLN A 1 89 ? 2.197 9.241 -0.108 1.00 89.38 89 GLN A C 1
ATOM 698 O O . GLN A 1 89 ? 3.086 10.087 -0.191 1.00 89.38 89 GLN A O 1
ATOM 703 N N . GLY A 1 90 ? 2.127 8.177 -0.912 1.00 88.56 90 GLY A N 1
ATOM 704 C CA . GLY A 1 90 ? 3.004 7.965 -2.061 1.00 88.56 90 GLY A CA 1
ATOM 705 C C . GLY A 1 90 ? 2.565 8.731 -3.313 1.00 88.56 90 GLY A C 1
ATOM 706 O O . GLY A 1 90 ? 1.753 9.649 -3.255 1.00 88.56 90 GLY A O 1
ATOM 707 N N . ARG A 1 91 ? 3.090 8.304 -4.467 1.00 91.50 91 ARG A N 1
ATOM 708 C CA . ARG A 1 91 ? 2.899 8.953 -5.780 1.00 91.50 91 ARG A CA 1
ATOM 709 C C . ARG A 1 91 ? 1.894 8.230 -6.689 1.00 91.50 91 ARG A C 1
ATOM 711 O O . ARG A 1 91 ? 1.960 8.338 -7.913 1.00 91.50 91 ARG A O 1
ATOM 718 N N . LEU A 1 92 ? 1.022 7.414 -6.098 1.00 92.06 92 LEU A N 1
ATOM 719 C CA . LEU A 1 92 ? 0.051 6.572 -6.806 1.00 92.06 92 LEU A CA 1
ATOM 720 C C . LEU A 1 92 ? -1.340 7.221 -6.908 1.00 92.06 92 LEU A C 1
ATOM 722 O O . LEU A 1 92 ? -2.301 6.521 -7.237 1.00 92.06 92 LEU A O 1
ATOM 726 N N . GLY A 1 93 ? -1.484 8.530 -6.657 1.00 92.38 93 GLY A N 1
ATOM 727 C CA . GLY A 1 93 ? -2.789 9.209 -6.650 1.00 92.38 93 GLY A CA 1
ATOM 728 C C . GLY A 1 93 ? -3.570 9.048 -7.960 1.00 92.38 93 GLY A C 1
ATOM 729 O O . GLY A 1 93 ? -4.788 8.850 -7.947 1.00 92.38 93 GLY A O 1
ATOM 730 N N . ARG A 1 94 ? -2.845 8.987 -9.083 1.00 93.69 94 ARG A N 1
ATOM 731 C CA . ARG A 1 94 ? -3.368 8.808 -10.448 1.00 93.69 94 ARG A CA 1
ATOM 732 C C . ARG A 1 94 ? -3.653 7.355 -10.875 1.00 93.69 94 ARG A C 1
ATOM 734 O O . ARG A 1 94 ? -4.127 7.122 -11.986 1.00 93.69 94 ARG A O 1
ATOM 741 N N . SER A 1 95 ? -3.374 6.371 -10.017 1.00 92.94 95 SER A N 1
ATOM 742 C CA . SER A 1 95 ? -3.611 4.949 -10.316 1.00 92.94 95 SER A CA 1
ATOM 743 C C . SER A 1 95 ? -5.099 4.572 -10.284 1.00 92.94 95 SER A C 1
ATOM 745 O O . SER A 1 95 ? -5.926 5.294 -9.724 1.00 92.94 95 SER A O 1
ATOM 747 N N . CYS A 1 96 ? -5.445 3.400 -10.819 1.00 91.25 96 CYS A N 1
ATOM 748 C CA . CYS A 1 96 ? -6.784 2.806 -10.693 1.00 91.25 96 CYS A CA 1
ATOM 749 C C . CYS A 1 96 ? -6.974 1.990 -9.395 1.00 91.25 96 CYS A C 1
ATOM 751 O O . CYS A 1 96 ? -7.926 1.223 -9.275 1.00 91.25 96 CYS A O 1
ATOM 753 N N . LEU A 1 97 ? -6.050 2.104 -8.434 1.00 90.44 97 LEU A N 1
ATOM 754 C CA . LEU A 1 97 ? -6.131 1.403 -7.153 1.00 90.44 97 LEU A CA 1
ATOM 755 C C . LEU A 1 97 ? -7.232 1.988 -6.259 1.00 90.44 97 LEU A C 1
ATOM 757 O O . LEU A 1 97 ? -7.621 3.151 -6.391 1.00 90.44 97 LEU A O 1
ATOM 761 N N . ASN A 1 98 ? -7.700 1.198 -5.295 1.00 90.88 98 ASN A N 1
ATOM 762 C CA . ASN A 1 98 ? -8.589 1.714 -4.259 1.00 90.88 98 ASN A CA 1
ATOM 763 C C . ASN A 1 98 ? -7.859 2.750 -3.375 1.00 90.88 98 ASN A C 1
ATOM 765 O O . ASN A 1 98 ? -6.629 2.771 -3.278 1.00 90.88 98 ASN A O 1
ATOM 769 N N . GLY A 1 99 ? -8.618 3.628 -2.712 1.00 87.69 99 GLY A N 1
ATOM 770 C CA . GLY A 1 99 ? -8.040 4.696 -1.886 1.00 87.69 99 GLY A CA 1
ATOM 771 C C . GLY A 1 99 ? -7.130 4.177 -0.767 1.00 87.69 99 GLY A C 1
ATOM 772 O O . GLY A 1 99 ? -6.110 4.794 -0.470 1.00 87.69 99 GLY A O 1
ATOM 773 N N . ALA A 1 100 ? -7.454 3.008 -0.204 1.00 87.31 100 ALA A N 1
ATOM 774 C CA . ALA A 1 100 ? -6.634 2.352 0.810 1.00 87.31 100 ALA A CA 1
ATOM 775 C C . ALA A 1 100 ? -5.256 1.933 0.271 1.00 87.31 100 ALA A C 1
ATOM 777 O O . ALA A 1 100 ? -4.266 2.198 0.937 1.00 87.31 100 ALA A O 1
ATOM 778 N N . ALA A 1 101 ? -5.162 1.375 -0.939 1.00 90.62 101 ALA A N 1
ATOM 779 C CA . ALA A 1 101 ? -3.879 1.002 -1.537 1.00 90.62 101 ALA A CA 1
ATOM 780 C C . ALA A 1 101 ? -3.107 2.204 -2.096 1.00 90.62 101 ALA A C 1
ATOM 782 O O . ALA A 1 101 ? -1.879 2.181 -2.121 1.00 90.62 101 ALA A O 1
ATOM 783 N N . LYS A 1 102 ? -3.797 3.275 -2.515 1.00 92.38 102 LYS A N 1
ATOM 784 C CA . LYS A 1 102 ? -3.144 4.551 -2.865 1.00 92.38 102 LYS A CA 1
ATOM 785 C C . LYS A 1 102 ? -2.484 5.202 -1.648 1.00 92.38 102 LYS A C 1
ATOM 787 O O . LYS A 1 102 ? -1.393 5.764 -1.765 1.00 92.38 102 LYS A O 1
ATOM 792 N N . HIS A 1 103 ? -3.163 5.139 -0.503 1.00 92.62 103 HIS A N 1
ATOM 793 C CA . HIS A 1 103 ? -2.766 5.768 0.756 1.00 92.62 103 HIS A CA 1
ATOM 794 C C . HIS A 1 103 ? -2.861 4.753 1.906 1.00 92.62 103 HIS A C 1
ATOM 796 O O . HIS A 1 103 ? -3.811 4.784 2.705 1.00 92.62 103 HIS A O 1
ATOM 802 N N . PRO A 1 104 ? -1.909 3.811 1.984 1.00 93.56 104 PRO A N 1
ATOM 803 C CA . PRO A 1 104 ? -1.988 2.720 2.940 1.00 93.56 104 PRO A CA 1
ATOM 804 C C . PRO A 1 104 ? -1.733 3.204 4.369 1.00 93.56 104 PRO A C 1
ATOM 806 O O . PRO A 1 104 ? -1.134 4.258 4.602 1.00 93.56 104 PRO A O 1
ATOM 809 N N . LEU A 1 105 ? -2.229 2.441 5.344 1.00 94.25 105 LEU A N 1
ATOM 810 C CA . LEU A 1 105 ? -2.136 2.790 6.761 1.00 94.25 105 LEU A CA 1
ATOM 811 C C . LEU A 1 105 ? -0.679 2.788 7.208 1.00 94.25 105 LEU A C 1
ATOM 813 O O . LEU A 1 105 ? 0.043 1.824 6.961 1.00 94.25 105 LEU A O 1
ATOM 817 N N . MET A 1 106 ? -0.256 3.841 7.899 1.00 92.75 106 MET A N 1
ATOM 818 C CA . MET A 1 106 ? 1.071 3.890 8.495 1.00 92.75 106 MET A CA 1
ATOM 819 C C . MET A 1 106 ? 1.116 2.907 9.667 1.00 92.75 106 MET A C 1
ATOM 821 O O . MET A 1 106 ? 0.374 3.052 10.642 1.00 92.75 106 MET A O 1
ATOM 825 N N . ILE A 1 107 ? 1.960 1.883 9.557 1.00 91.38 107 ILE A N 1
ATOM 826 C CA . ILE A 1 107 ? 2.167 0.889 10.610 1.00 91.38 107 ILE A CA 1
ATOM 827 C C . ILE A 1 107 ? 3.661 0.746 10.845 1.00 91.38 107 ILE A C 1
ATOM 829 O O . ILE A 1 107 ? 4.436 0.540 9.911 1.00 91.38 107 ILE A O 1
ATOM 833 N N . LEU A 1 108 ? 4.057 0.852 12.110 1.00 88.06 108 LEU A N 1
ATOM 834 C CA . LEU A 1 108 ? 5.438 0.647 12.518 1.00 88.06 108 LEU A CA 1
ATOM 835 C C . LEU A 1 108 ? 5.832 -0.820 12.340 1.00 88.06 108 LEU A C 1
ATOM 837 O O . LEU A 1 108 ? 5.084 -1.734 12.708 1.00 88.06 108 LEU A O 1
ATOM 841 N N . GLN A 1 109 ? 7.021 -1.015 11.778 1.00 82.25 109 GLN A N 1
ATOM 842 C CA . GLN A 1 109 ? 7.623 -2.329 11.589 1.00 82.25 109 GLN A CA 1
ATOM 843 C C . GLN A 1 109 ? 7.913 -3.007 12.929 1.00 82.25 109 GLN A C 1
ATOM 845 O O . GLN A 1 109 ? 7.952 -2.350 13.972 1.00 82.25 109 GLN A O 1
ATOM 850 N N . ASN A 1 110 ? 8.141 -4.322 12.878 1.00 83.62 110 ASN A N 1
ATOM 851 C CA . ASN A 1 110 ? 8.533 -5.148 14.025 1.00 83.62 110 ASN A CA 1
ATOM 852 C C . ASN A 1 110 ? 7.614 -4.958 15.238 1.00 83.62 110 ASN A C 1
ATOM 854 O O . ASN A 1 110 ? 8.035 -5.011 16.390 1.00 83.62 110 ASN A O 1
ATOM 858 N N . SER A 1 111 ? 6.337 -4.694 14.970 1.00 88.81 111 SER A N 1
ATOM 859 C CA . SER A 1 111 ? 5.311 -4.592 15.988 1.00 88.81 111 SER A CA 1
ATOM 860 C C . SER A 1 111 ? 4.416 -5.822 15.936 1.00 88.81 111 SER A C 1
ATOM 862 O O . SER A 1 111 ? 4.177 -6.401 14.873 1.00 88.81 111 SER A O 1
ATOM 864 N N . TRP A 1 112 ? 3.835 -6.173 17.083 1.00 91.31 112 TRP A N 1
ATOM 865 C CA . TRP A 1 112 ? 2.835 -7.241 17.149 1.00 91.31 112 TRP A CA 1
ATOM 866 C C . TRP A 1 112 ? 1.707 -7.031 16.121 1.00 91.31 112 TRP A C 1
ATOM 868 O O . TRP A 1 112 ? 1.179 -7.991 15.568 1.00 91.31 112 TRP A O 1
ATOM 878 N N . LEU A 1 113 ? 1.346 -5.769 15.841 1.00 91.88 113 LEU A N 1
ATOM 879 C CA . LEU A 1 113 ? 0.292 -5.421 14.894 1.00 91.88 113 LEU A CA 1
ATOM 880 C C . LEU A 1 113 ? 0.729 -5.691 13.451 1.00 91.88 113 LEU A C 1
ATOM 882 O O . LEU A 1 113 ? -0.066 -6.226 12.682 1.00 91.88 113 LEU A O 1
ATOM 886 N N . SER A 1 114 ? 1.974 -5.362 13.082 1.00 91.75 114 SER A N 1
ATOM 887 C CA . SER A 1 114 ? 2.494 -5.699 11.752 1.00 91.75 114 SER A CA 1
ATOM 888 C C . SER A 1 114 ? 2.541 -7.212 11.539 1.00 91.75 114 SER A C 1
ATOM 890 O O . SER A 1 114 ? 2.064 -7.684 10.511 1.00 91.75 114 SER A O 1
ATOM 892 N N . GLU A 1 115 ? 3.013 -7.982 12.524 1.00 92.00 115 GLU A N 1
ATOM 893 C CA . GLU A 1 115 ? 3.007 -9.451 12.452 1.00 92.00 115 GLU A CA 1
ATOM 894 C C . GLU A 1 115 ? 1.593 -10.023 12.372 1.00 92.00 115 GLU A C 1
ATOM 896 O O . GLU A 1 115 ? 1.332 -10.925 11.580 1.00 92.00 115 GLU A O 1
ATOM 901 N N . ALA A 1 116 ? 0.664 -9.500 13.175 1.00 92.62 116 ALA A N 1
ATOM 902 C CA . ALA A 1 116 ? -0.724 -9.940 13.156 1.00 92.62 116 ALA A CA 1
ATOM 903 C C . ALA A 1 116 ? -1.385 -9.677 11.797 1.00 92.62 116 ALA A C 1
ATOM 905 O O . ALA A 1 116 ? -2.146 -10.517 11.331 1.00 92.62 116 ALA A O 1
ATOM 906 N N . ILE A 1 117 ? -1.089 -8.548 11.145 1.00 92.19 117 ILE A N 1
ATOM 907 C CA . ILE A 1 117 ? -1.618 -8.231 9.811 1.00 92.19 117 ILE A CA 1
ATOM 908 C C . ILE A 1 117 ? -1.018 -9.148 8.747 1.00 92.19 117 ILE A C 1
ATOM 910 O O . ILE A 1 117 ? -1.762 -9.681 7.928 1.00 92.19 117 ILE A O 1
ATOM 914 N N . ILE A 1 118 ? 0.303 -9.345 8.761 1.00 92.88 118 ILE A N 1
ATOM 915 C CA . ILE A 1 118 ? 0.984 -10.228 7.805 1.00 92.88 118 ILE A CA 1
ATOM 916 C C . ILE A 1 118 ? 0.433 -11.649 7.926 1.00 92.88 118 ILE A C 1
ATOM 918 O O . ILE A 1 118 ? 0.070 -12.254 6.921 1.00 92.88 118 ILE A O 1
ATOM 922 N N . ARG A 1 119 ? 0.310 -12.152 9.157 1.00 93.25 119 ARG A N 1
ATOM 923 C CA . ARG A 1 119 ? -0.241 -13.477 9.438 1.00 93.25 119 ARG A CA 1
ATOM 924 C C . ARG A 1 119 ? -1.706 -13.601 9.036 1.00 93.25 119 ARG A C 1
ATOM 926 O O . ARG A 1 119 ? -2.042 -14.573 8.389 1.00 93.25 119 ARG A O 1
ATOM 933 N N . ASP A 1 120 ? -2.554 -12.619 9.339 1.00 91.88 120 ASP A N 1
ATOM 934 C CA . ASP A 1 120 ? -3.974 -12.637 8.945 1.00 91.88 120 ASP A CA 1
ATOM 935 C C . ASP A 1 120 ? -4.147 -12.662 7.416 1.00 91.88 120 ASP A C 1
ATOM 937 O O . ASP A 1 120 ? -5.022 -13.354 6.907 1.00 91.88 120 ASP A O 1
ATOM 941 N N . ILE A 1 121 ? -3.286 -11.957 6.673 1.00 91.94 121 ILE A N 1
ATOM 942 C CA . ILE A 1 121 ? -3.282 -11.990 5.203 1.00 91.94 121 ILE A CA 1
ATOM 943 C C . ILE A 1 121 ? -2.740 -13.323 4.679 1.00 91.94 121 ILE A C 1
ATOM 945 O O . ILE A 1 121 ? -3.280 -13.859 3.718 1.00 91.94 121 ILE A O 1
ATOM 949 N N . HIS A 1 122 ? -1.692 -13.862 5.298 1.00 94.19 122 HIS A N 1
ATOM 950 C CA . HIS A 1 122 ? -1.113 -15.139 4.897 1.00 94.19 122 HIS A CA 1
ATOM 951 C C . HIS A 1 122 ? -2.036 -16.328 5.210 1.00 94.19 122 HIS A C 1
ATOM 953 O O . HIS A 1 122 ? -2.195 -17.218 4.388 1.00 94.19 122 HIS A O 1
ATOM 959 N N . GLU A 1 123 ? -2.691 -16.349 6.367 1.00 93.88 123 GLU A N 1
ATOM 960 C CA . GLU A 1 123 ? -3.670 -17.384 6.725 1.00 93.88 123 GLU A CA 1
ATOM 961 C C . GLU A 1 123 ? -4.921 -17.313 5.835 1.00 93.88 123 GLU A C 1
ATOM 963 O O . GLU A 1 123 ? -5.620 -18.308 5.653 1.00 93.88 123 GLU A O 1
ATOM 968 N N . ASN A 1 124 ? -5.193 -16.156 5.223 1.00 90.44 124 ASN A N 1
ATOM 969 C CA . ASN A 1 124 ? -6.283 -15.995 4.273 1.00 90.44 124 ASN A CA 1
ATOM 970 C C . ASN A 1 124 ? -5.901 -16.526 2.881 1.00 90.44 124 ASN A C 1
ATOM 972 O O . ASN A 1 124 ? -5.564 -15.772 1.968 1.00 90.44 124 ASN A O 1
ATOM 976 N N . GLY A 1 125 ? -5.968 -17.848 2.732 1.00 91.69 125 GLY A N 1
ATOM 977 C CA . GLY A 1 125 ? -5.757 -18.539 1.458 1.00 91.69 125 GLY A CA 1
ATOM 978 C C . GLY A 1 125 ? -4.305 -18.922 1.164 1.00 91.69 125 GLY A C 1
ATOM 979 O O . GLY A 1 125 ? -4.011 -19.283 0.029 1.00 91.69 125 GLY A O 1
ATOM 980 N N . HIS A 1 126 ? -3.406 -18.837 2.153 1.00 93.56 126 HIS A N 1
ATOM 981 C CA . HIS A 1 126 ? -1.997 -19.248 2.057 1.00 93.56 126 HIS A CA 1
ATOM 982 C C . HIS A 1 126 ? -1.265 -18.760 0.796 1.00 93.56 126 HIS A C 1
ATOM 984 O O . HIS A 1 126 ? -0.587 -19.547 0.128 1.00 93.56 126 HIS A O 1
ATOM 990 N N . PRO A 1 127 ? -1.364 -17.461 0.440 1.00 95.06 127 PRO A N 1
ATOM 991 C CA . PRO A 1 127 ? -0.626 -16.938 -0.692 1.00 95.06 127 PRO A CA 1
ATOM 992 C C . PRO A 1 127 ? 0.881 -17.104 -0.476 1.00 95.06 127 PRO A C 1
ATOM 994 O O . PRO A 1 127 ? 1.405 -16.925 0.627 1.00 95.06 127 PRO A O 1
ATOM 997 N N . GLY A 1 128 ? 1.600 -17.372 -1.568 1.00 95.25 128 GLY A N 1
ATOM 998 C CA . GLY A 1 128 ? 3.060 -17.349 -1.562 1.00 95.25 128 GLY A CA 1
ATOM 999 C C . GLY A 1 128 ? 3.613 -15.990 -1.110 1.00 95.25 128 GLY A C 1
ATOM 1000 O O . GLY A 1 128 ? 2.903 -14.980 -1.067 1.00 95.25 128 GLY A O 1
ATOM 1001 N N . ILE A 1 129 ? 4.907 -15.943 -0.800 1.00 92.81 129 ILE A N 1
ATOM 1002 C CA . ILE A 1 129 ? 5.563 -14.779 -0.178 1.00 92.81 129 ILE A CA 1
ATOM 1003 C C . ILE A 1 129 ? 5.340 -13.491 -0.986 1.00 92.81 129 ILE A C 1
ATOM 1005 O O . ILE A 1 129 ? 4.896 -12.482 -0.438 1.00 92.81 129 ILE A O 1
ATOM 1009 N N . GLY A 1 130 ? 5.581 -13.527 -2.301 1.00 92.56 130 GLY A N 1
ATOM 1010 C CA . GLY A 1 130 ? 5.419 -12.355 -3.168 1.00 92.56 130 GLY A CA 1
ATOM 1011 C C . GLY A 1 130 ? 3.981 -11.826 -3.204 1.00 92.56 130 GLY A C 1
ATOM 1012 O O . GLY A 1 130 ? 3.762 -10.615 -3.136 1.00 92.56 130 GLY A O 1
ATOM 1013 N N . HIS A 1 131 ? 2.997 -12.727 -3.234 1.00 94.31 131 HIS A N 1
ATOM 1014 C CA . HIS A 1 131 ? 1.583 -12.358 -3.213 1.00 94.31 131 HIS A CA 1
ATOM 1015 C C . HIS A 1 131 ? 1.174 -11.811 -1.835 1.00 94.31 131 HIS A C 1
ATOM 1017 O O . HIS A 1 131 ? 0.531 -10.765 -1.762 1.00 94.31 131 HIS A O 1
ATOM 1023 N N . THR A 1 132 ? 1.641 -12.422 -0.743 1.00 93.38 132 THR A N 1
ATOM 1024 C CA . THR A 1 132 ? 1.432 -11.913 0.623 1.00 93.38 132 THR A CA 1
ATOM 1025 C C . THR A 1 132 ? 1.957 -10.482 0.760 1.00 93.38 132 THR A C 1
ATOM 1027 O O . THR A 1 132 ? 1.227 -9.597 1.198 1.00 93.38 132 THR A O 1
ATOM 1030 N N . ILE A 1 133 ? 3.192 -10.215 0.315 1.00 91.38 133 ILE A N 1
ATOM 1031 C CA . ILE A 1 133 ? 3.791 -8.869 0.342 1.00 91.38 133 ILE A CA 1
ATOM 1032 C C . ILE A 1 133 ? 2.950 -7.872 -0.467 1.00 91.38 133 ILE A C 1
ATOM 1034 O O . ILE A 1 133 ? 2.747 -6.738 -0.027 1.00 91.38 133 ILE A O 1
ATOM 1038 N N . ALA A 1 134 ? 2.452 -8.273 -1.640 1.00 90.38 134 ALA A N 1
ATOM 1039 C CA . ALA A 1 134 ? 1.615 -7.416 -2.475 1.00 90.38 134 ALA A CA 1
ATOM 1040 C C . ALA A 1 134 ? 0.293 -7.046 -1.781 1.00 90.38 134 ALA A C 1
ATOM 1042 O O . ALA A 1 134 ? -0.067 -5.870 -1.759 1.00 90.38 134 ALA A O 1
ATOM 1043 N N . LEU A 1 135 ? -0.393 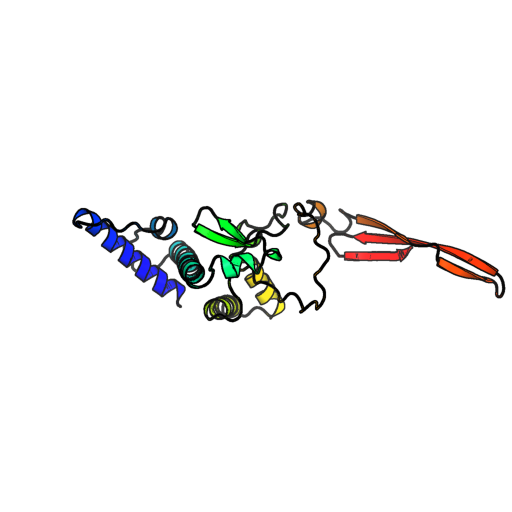-8.017 -1.170 1.00 92.00 135 LEU A N 1
ATOM 1044 C CA . LEU A 1 135 ? -1.634 -7.794 -0.418 1.00 92.00 135 LEU A CA 1
ATOM 1045 C C . LEU A 1 135 ? -1.401 -6.912 0.811 1.00 92.00 135 LEU A C 1
ATOM 1047 O O . LEU A 1 135 ? -2.140 -5.961 1.055 1.00 92.00 135 LEU A O 1
ATOM 1051 N N . VAL A 1 136 ? -0.327 -7.175 1.551 1.00 91.75 136 VAL A N 1
ATOM 1052 C CA . VAL A 1 136 ? 0.070 -6.382 2.714 1.00 91.75 136 VAL A CA 1
ATOM 1053 C C . VAL A 1 136 ? 0.313 -4.919 2.323 1.00 91.75 136 VAL A C 1
ATOM 1055 O O . VAL A 1 136 ? -0.228 -4.017 2.960 1.00 91.75 136 VAL A O 1
ATOM 1058 N N . ARG A 1 137 ? 1.023 -4.655 1.218 1.00 88.69 137 ARG A N 1
ATOM 1059 C CA . ARG A 1 137 ? 1.273 -3.291 0.707 1.00 88.69 137 ARG A CA 1
ATOM 1060 C C . ARG A 1 137 ? 0.010 -2.532 0.289 1.00 88.69 137 ARG A C 1
ATOM 1062 O O . ARG A 1 137 ? 0.028 -1.304 0.288 1.00 88.69 137 ARG A O 1
ATOM 1069 N N . GLN A 1 138 ? -1.081 -3.224 -0.044 1.00 88.81 138 GLN A N 1
ATOM 1070 C CA . GLN A 1 138 ? -2.366 -2.574 -0.334 1.00 88.81 138 GLN A CA 1
ATOM 1071 C C . GLN A 1 138 ? -3.066 -2.049 0.925 1.00 88.81 138 GLN A C 1
ATOM 1073 O O . GLN A 1 138 ? -3.940 -1.190 0.829 1.00 88.81 138 GLN A O 1
ATOM 1078 N N . VAL A 1 139 ? -2.702 -2.556 2.105 1.00 86.25 139 VAL A N 1
ATOM 1079 C CA . VAL A 1 139 ? -3.336 -2.187 3.378 1.00 86.25 139 VAL A CA 1
ATOM 1080 C C . VAL A 1 139 ? -2.403 -1.328 4.230 1.00 86.25 139 VAL A C 1
ATOM 1082 O O . VAL A 1 139 ? -2.855 -0.383 4.879 1.00 86.25 139 VAL A O 1
ATOM 1085 N N . THR A 1 140 ? -1.103 -1.630 4.216 1.00 83.88 140 THR A N 1
ATOM 1086 C CA . THR A 1 140 ? -0.105 -1.054 5.122 1.00 83.88 140 THR A CA 1
ATOM 1087 C C . THR A 1 140 ? 1.058 -0.418 4.371 1.00 83.88 140 THR A C 1
ATOM 1089 O O . THR A 1 140 ? 1.681 -1.042 3.511 1.00 83.88 140 THR A O 1
ATOM 1092 N N . GLY A 1 141 ? 1.374 0.823 4.732 1.00 75.94 141 GLY A N 1
ATOM 1093 C CA . GLY A 1 141 ? 2.574 1.526 4.318 1.00 75.94 141 GLY A CA 1
ATOM 1094 C C . GLY A 1 141 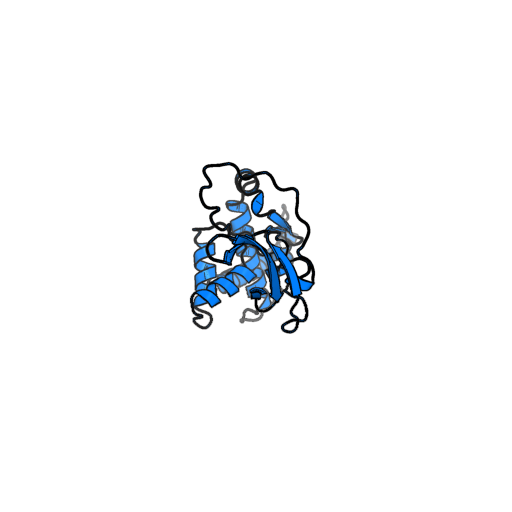? 3.664 1.228 5.328 1.00 75.94 141 GLY A C 1
ATOM 1095 O O . GLY A 1 141 ? 3.819 1.964 6.302 1.00 75.94 141 GLY A O 1
ATOM 1096 N N . PHE A 1 142 ? 4.385 0.125 5.132 1.00 70.25 142 PHE A N 1
ATOM 1097 C CA . PHE A 1 142 ? 5.592 -0.092 5.913 1.00 70.25 142 PHE A CA 1
ATOM 1098 C C . PHE A 1 142 ? 6.662 0.894 5.449 1.00 70.25 142 PHE A C 1
ATOM 1100 O O . PHE A 1 142 ? 6.873 1.019 4.237 1.00 70.25 142 PHE A O 1
ATOM 1107 N N . PRO A 1 143 ? 7.369 1.563 6.375 1.00 56.28 143 PRO A N 1
ATOM 1108 C CA . PRO A 1 143 ? 8.676 2.091 6.043 1.00 56.28 143 PRO A CA 1
ATOM 1109 C C . PRO A 1 143 ? 9.478 0.919 5.508 1.00 56.28 143 PRO A C 1
ATOM 1111 O O . PRO A 1 143 ? 9.726 -0.018 6.247 1.00 56.28 143 PRO A O 1
ATOM 1114 N N . ASN A 1 144 ? 9.841 0.891 4.229 1.00 54.44 144 ASN A N 1
ATOM 1115 C CA . ASN A 1 144 ? 10.961 0.030 3.881 1.00 54.44 144 ASN A CA 1
ATOM 1116 C C . ASN A 1 144 ? 12.152 0.593 4.651 1.00 54.44 144 ASN A C 1
ATOM 1118 O O . ASN A 1 144 ? 12.282 1.817 4.739 1.00 54.44 144 ASN A O 1
ATOM 1122 N N . TYR A 1 145 ? 12.989 -0.281 5.207 1.00 42.09 145 TYR A N 1
ATOM 1123 C CA . TYR A 1 145 ? 14.309 0.122 5.659 1.00 42.09 145 TYR A CA 1
ATOM 1124 C C . TYR A 1 145 ? 14.941 0.858 4.482 1.00 42.09 145 TYR A C 1
ATOM 1126 O O . TYR A 1 145 ? 15.297 0.246 3.475 1.00 42.09 145 TYR A O 1
ATOM 1134 N N . ALA A 1 146 ? 15.002 2.187 4.563 1.00 45.38 146 ALA A N 1
ATOM 1135 C CA . ALA A 1 146 ? 16.010 2.895 3.819 1.00 45.38 146 ALA A CA 1
ATOM 1136 C C . ALA A 1 146 ? 17.292 2.191 4.250 1.00 45.38 146 ALA A C 1
ATOM 1138 O O . ALA A 1 146 ? 17.581 2.139 5.448 1.00 45.38 146 ALA A O 1
ATOM 1139 N N . HIS A 1 147 ? 17.977 1.538 3.307 1.00 42.66 147 HIS A N 1
ATOM 1140 C CA . HIS A 1 147 ? 19.338 1.090 3.555 1.00 42.66 147 HIS A CA 1
ATOM 1141 C C . HIS A 1 147 ? 20.040 2.234 4.281 1.00 42.66 147 HIS A C 1
ATOM 1143 O O . HIS A 1 147 ? 19.792 3.391 3.930 1.00 42.66 147 HIS A O 1
ATOM 1149 N N . ASN A 1 148 ? 20.814 1.924 5.324 1.00 41.94 148 ASN A N 1
ATOM 1150 C CA . ASN A 1 148 ? 21.672 2.895 5.990 1.00 41.94 148 ASN A CA 1
ATOM 1151 C C . ASN A 1 148 ? 22.609 3.479 4.926 1.00 41.94 148 ASN A C 1
ATOM 1153 O O . ASN A 1 148 ? 23.717 3.002 4.705 1.00 41.94 148 ASN A O 1
ATOM 1157 N N . PHE A 1 149 ? 22.119 4.468 4.188 1.00 44.94 149 PHE A N 1
ATOM 1158 C CA . PHE A 1 149 ? 22.904 5.288 3.311 1.00 44.94 149 PHE A CA 1
ATOM 1159 C C . PHE A 1 149 ? 23.658 6.164 4.293 1.00 44.94 149 PHE A C 1
ATOM 1161 O O . PHE A 1 149 ? 23.110 7.111 4.849 1.00 44.94 149 PHE A O 1
ATOM 1168 N N . ASN A 1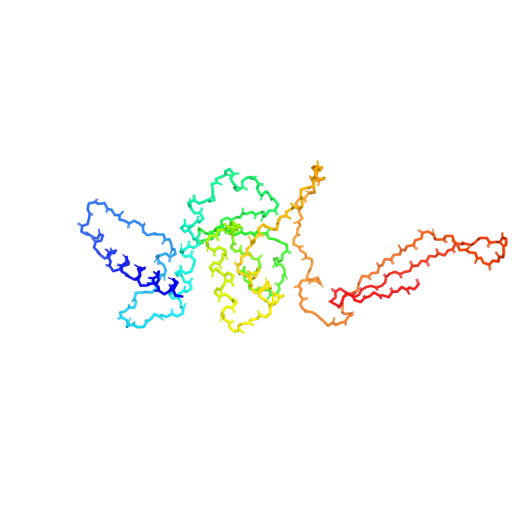 150 ? 24.911 5.791 4.550 1.00 53.03 150 ASN A N 1
ATOM 1169 C CA . ASN A 1 150 ? 25.828 6.555 5.396 1.00 53.03 150 ASN A CA 1
ATOM 1170 C C . ASN A 1 150 ? 26.041 7.994 4.875 1.00 53.03 150 ASN A C 1
ATOM 1172 O O . ASN A 1 150 ? 26.639 8.810 5.565 1.00 53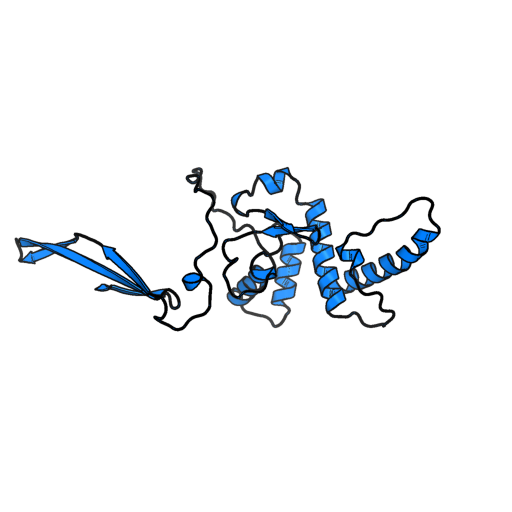.03 150 ASN A O 1
ATOM 1176 N N . ASN A 1 151 ? 25.496 8.319 3.696 1.00 56.62 151 ASN A N 1
ATOM 1177 C CA . ASN A 1 151 ? 25.408 9.657 3.140 1.00 56.62 151 ASN A CA 1
ATOM 1178 C C . ASN A 1 151 ? 23.950 10.128 3.127 1.00 56.62 151 ASN A C 1
ATOM 1180 O O . ASN A 1 151 ? 23.065 9.421 2.642 1.00 56.62 151 ASN A O 1
ATOM 1184 N N . LEU A 1 152 ? 23.715 11.353 3.606 1.00 61.50 152 LEU A N 1
ATOM 1185 C CA . LEU A 1 152 ? 22.436 12.042 3.444 1.00 61.50 152 LEU A CA 1
ATOM 1186 C C . LEU A 1 152 ? 22.108 12.109 1.941 1.00 61.50 152 LEU A C 1
ATOM 1188 O O . LEU A 1 152 ? 22.868 12.729 1.192 1.00 61.50 152 LEU A O 1
ATOM 1192 N N . PRO A 1 153 ? 21.020 11.476 1.464 1.00 64.38 153 PRO A N 1
ATOM 1193 C CA . PRO A 1 153 ? 20.642 11.580 0.064 1.00 64.38 153 PRO A CA 1
ATOM 1194 C C . PRO A 1 153 ? 20.368 13.046 -0.282 1.00 64.38 153 PRO A C 1
ATOM 1196 O O . PRO A 1 153 ? 19.804 13.787 0.528 1.00 64.38 153 PRO A O 1
ATOM 1199 N N . TYR A 1 154 ? 20.750 13.460 -1.494 1.00 72.19 154 TYR A N 1
ATOM 1200 C CA . TYR A 1 154 ? 20.417 14.786 -2.010 1.00 72.19 154 TYR A CA 1
ATOM 1201 C C . TYR A 1 154 ? 18.915 15.040 -1.830 1.00 72.19 154 TYR A C 1
ATOM 1203 O O . TYR A 1 154 ? 18.085 14.196 -2.188 1.00 72.19 154 TYR A O 1
ATOM 1211 N N . LYS A 1 155 ? 18.551 16.182 -1.232 1.00 70.12 155 LYS A N 1
ATOM 1212 C CA . LYS A 1 155 ? 17.150 16.505 -0.950 1.00 70.12 155 LYS A CA 1
ATOM 1213 C C . LYS A 1 155 ? 16.436 16.803 -2.263 1.00 70.12 155 LYS A C 1
ATOM 1215 O O . LYS A 1 155 ? 16.445 17.932 -2.745 1.00 70.12 155 LYS A O 1
ATOM 1220 N N . TYR A 1 156 ? 15.798 15.786 -2.830 1.00 73.38 156 TYR A N 1
ATOM 1221 C CA . TYR A 1 156 ? 14.933 15.971 -3.985 1.00 73.38 156 TYR A CA 1
ATOM 1222 C C . TYR A 1 156 ? 13.757 16.894 -3.628 1.00 73.38 156 TYR A C 1
ATOM 1224 O O . TYR A 1 156 ? 13.237 16.828 -2.506 1.00 73.38 156 TYR A O 1
ATOM 1232 N N . PRO A 1 157 ? 13.312 17.751 -4.564 1.00 83.38 157 PRO A N 1
ATOM 1233 C CA . PRO A 1 157 ? 12.096 18.524 -4.377 1.00 83.38 157 PRO A CA 1
ATOM 1234 C C . PRO A 1 157 ? 10.889 17.593 -4.233 1.00 83.38 157 PRO A C 1
ATOM 1236 O O . PRO A 1 157 ? 10.912 16.436 -4.664 1.00 83.38 157 PRO A O 1
ATOM 1239 N N . ASN A 1 158 ? 9.810 18.116 -3.650 1.00 80.00 158 ASN A N 1
ATOM 1240 C CA . ASN A 1 158 ? 8.554 17.381 -3.541 1.00 80.00 158 ASN A CA 1
ATOM 1241 C C . ASN A 1 158 ? 8.094 16.936 -4.936 1.00 80.00 158 ASN A C 1
ATOM 1243 O O . ASN A 1 158 ? 7.828 17.762 -5.807 1.00 80.00 158 ASN A O 1
ATOM 1247 N N . GLN A 1 159 ? 8.008 15.623 -5.147 1.00 84.38 159 GLN A N 1
ATOM 1248 C CA . GLN A 1 159 ? 7.608 15.058 -6.430 1.00 84.38 159 GLN A CA 1
ATOM 1249 C C . GLN A 1 159 ? 6.087 14.920 -6.501 1.00 84.38 159 GLN A C 1
ATOM 1251 O O . GLN A 1 159 ? 5.452 14.439 -5.562 1.00 84.38 159 GLN A O 1
ATOM 1256 N N . SER A 1 160 ? 5.509 15.293 -7.641 1.00 90.81 160 SER A N 1
ATOM 1257 C CA . SER A 1 160 ? 4.093 15.075 -7.934 1.00 90.81 160 SER A CA 1
ATOM 1258 C C . SER A 1 160 ? 3.781 13.594 -8.187 1.00 90.81 160 SER A C 1
ATOM 1260 O O . SER A 1 160 ? 4.681 12.750 -8.334 1.00 90.81 160 SER A O 1
ATOM 1262 N N . ASP A 1 161 ? 2.487 13.271 -8.237 1.00 92.69 161 ASP A N 1
ATOM 1263 C CA . ASP A 1 161 ? 2.010 11.943 -8.621 1.00 92.69 161 ASP A CA 1
ATOM 1264 C C . ASP A 1 161 ? 2.618 11.474 -9.947 1.00 92.69 161 ASP A C 1
ATOM 1266 O O . ASP A 1 161 ? 2.858 12.259 -10.868 1.00 92.69 161 ASP A O 1
ATOM 1270 N N . LEU A 1 162 ? 2.853 10.165 -10.048 1.00 92.25 162 LEU A N 1
ATOM 1271 C CA . LEU A 1 162 ? 3.324 9.548 -11.282 1.00 92.25 162 LEU A CA 1
ATOM 1272 C C . LEU A 1 162 ? 2.297 9.753 -12.411 1.00 92.25 162 LEU A C 1
ATOM 1274 O O . LEU A 1 162 ? 1.093 9.733 -12.149 1.00 92.25 162 LEU A O 1
ATOM 1278 N N . PRO A 1 163 ? 2.743 9.924 -13.667 1.00 92.06 163 PRO A N 1
ATOM 1279 C CA . PRO A 1 163 ? 1.845 10.116 -14.804 1.00 92.06 163 PRO A CA 1
ATOM 1280 C C . PRO A 1 163 ? 0.931 8.901 -15.017 1.00 92.06 163 PRO A C 1
ATOM 1282 O O . PRO A 1 163 ? 1.340 7.771 -14.746 1.00 92.06 163 PRO A O 1
ATOM 1285 N N . ASN A 1 164 ? -0.278 9.129 -15.552 1.00 92.12 164 ASN A N 1
ATOM 1286 C CA . ASN A 1 164 ? -1.293 8.085 -15.783 1.00 92.12 164 ASN A CA 1
ATOM 1287 C C . ASN A 1 164 ? -0.719 6.884 -16.544 1.00 92.12 164 ASN A C 1
ATOM 1289 O O . ASN A 1 164 ? -0.915 5.751 -16.114 1.00 92.12 164 ASN A O 1
ATOM 1293 N N . ALA A 1 165 ? 0.080 7.149 -17.582 1.00 90.44 165 ALA A N 1
ATOM 1294 C CA . ALA A 1 165 ? 0.726 6.138 -18.417 1.00 90.44 165 ALA A CA 1
ATOM 1295 C C . ALA A 1 165 ? 1.590 5.120 -17.643 1.00 90.44 165 ALA A C 1
ATOM 1297 O O . ALA A 1 165 ? 1.831 4.020 -18.125 1.00 90.44 165 ALA A O 1
ATOM 1298 N N . ARG A 1 166 ? 2.059 5.466 -16.434 1.00 87.38 166 ARG A N 1
ATOM 1299 C CA . ARG A 1 166 ? 2.874 4.581 -15.586 1.00 87.38 166 ARG A CA 1
ATOM 1300 C C . ARG A 1 166 ? 2.050 3.797 -14.559 1.00 87.38 166 ARG A C 1
ATOM 1302 O O . ARG A 1 166 ? 2.525 2.790 -14.043 1.00 87.38 166 ARG A O 1
ATOM 1309 N N . VAL A 1 167 ? 0.871 4.291 -14.180 1.00 90.81 167 VAL A N 1
ATOM 1310 C CA . VAL A 1 167 ? 0.129 3.793 -13.003 1.00 90.81 167 VAL A CA 1
ATOM 1311 C C . VAL A 1 167 ? -1.285 3.306 -13.305 1.00 90.81 167 VAL A C 1
ATOM 1313 O O . VAL A 1 167 ? -1.950 2.780 -12.410 1.00 90.81 167 VAL A O 1
ATOM 1316 N N . GLN A 1 168 ? -1.754 3.483 -14.535 1.00 92.31 168 GLN A N 1
ATOM 1317 C CA . GLN A 1 168 ? -2.997 2.905 -15.028 1.00 92.31 168 GLN A CA 1
ATOM 1318 C C . GLN A 1 168 ? -2.701 1.654 -15.852 1.00 92.31 168 GLN A C 1
ATOM 1320 O O . GLN A 1 168 ? -1.630 1.515 -16.437 1.00 92.31 168 GLN A O 1
ATOM 1325 N N . ARG A 1 169 ? -3.648 0.712 -15.854 1.00 89.06 169 ARG A N 1
ATOM 1326 C CA . ARG A 1 169 ? -3.555 -0.481 -16.698 1.00 89.06 169 ARG A CA 1
ATOM 1327 C C . ARG A 1 169 ? -3.762 -0.068 -18.154 1.00 89.06 169 ARG A C 1
ATOM 1329 O O . ARG A 1 169 ? -4.761 0.578 -18.450 1.00 89.06 169 ARG A O 1
ATOM 1336 N N . SER A 1 170 ? -2.863 -0.489 -19.030 1.00 92.12 170 SER A N 1
ATOM 1337 C CA . SER A 1 170 ? -2.958 -0.298 -20.477 1.00 92.12 170 SER A CA 1
ATOM 1338 C C . SER A 1 170 ? -2.364 -1.505 -21.211 1.00 92.12 170 SER A C 1
ATOM 1340 O O . SER A 1 170 ? -1.833 -2.426 -20.576 1.00 92.12 170 SER A O 1
ATOM 1342 N N . LYS A 1 171 ? -2.524 -1.565 -22.535 1.00 94.00 171 LYS A N 1
ATOM 1343 C CA . LYS A 1 171 ? -2.051 -2.688 -23.354 1.00 94.00 171 LYS A CA 1
ATOM 1344 C C . LYS A 1 171 ? -0.524 -2.638 -23.529 1.00 94.00 171 LYS A C 1
ATOM 1346 O O . LYS A 1 171 ? 0.075 -1.561 -23.450 1.00 94.00 171 LYS A O 1
ATOM 1351 N N . PRO A 1 172 ? 0.139 -3.784 -23.789 1.00 93.88 172 PRO A N 1
ATOM 1352 C CA . PRO A 1 172 ? 1.540 -3.784 -24.199 1.00 93.88 172 PRO A CA 1
ATOM 1353 C C . PRO A 1 172 ? 1.773 -2.810 -25.361 1.00 93.88 172 PRO A C 1
ATOM 1355 O O . PRO A 1 172 ? 0.962 -2.741 -26.279 1.00 93.88 172 PRO A O 1
ATOM 1358 N N . PHE A 1 173 ? 2.871 -2.056 -25.293 1.00 91.56 173 PHE A N 1
ATOM 1359 C CA . PHE A 1 173 ? 3.281 -1.029 -26.264 1.00 91.56 173 PHE A CA 1
ATOM 1360 C C . PHE A 1 173 ? 2.350 0.186 -26.426 1.00 91.56 173 PHE A C 1
ATOM 1362 O O . PHE A 1 173 ? 2.639 1.056 -27.237 1.00 91.56 173 PHE A O 1
ATOM 1369 N N . GLU A 1 174 ? 1.296 0.326 -25.618 1.00 94.38 174 GLU A N 1
ATOM 1370 C CA . GLU A 1 174 ? 0.436 1.521 -25.649 1.00 94.38 174 GLU A CA 1
ATOM 1371 C C . GLU A 1 174 ? 1.158 2.779 -25.134 1.00 94.38 174 GLU A C 1
ATOM 1373 O O . GLU A 1 174 ? 0.911 3.899 -25.580 1.00 94.38 174 GLU A O 1
ATOM 1378 N N . HIS A 1 175 ? 2.087 2.591 -24.196 1.00 94.12 175 HIS A N 1
ATOM 1379 C CA . HIS A 1 175 ? 2.977 3.637 -23.705 1.00 94.12 175 HIS A CA 1
ATOM 1380 C C . HIS A 1 175 ? 4.422 3.155 -23.805 1.00 94.12 175 HIS A C 1
ATOM 1382 O O . HIS A 1 175 ? 4.801 2.155 -23.182 1.00 94.12 175 HIS A O 1
ATOM 1388 N N . VAL A 1 176 ? 5.222 3.876 -24.586 1.00 94.19 176 VAL A N 1
ATOM 1389 C CA . VAL A 1 176 ? 6.620 3.553 -24.878 1.00 94.19 176 VAL A CA 1
ATOM 1390 C C . VAL A 1 176 ? 7.493 4.740 -24.486 1.00 94.19 176 VAL A C 1
ATOM 1392 O O . VAL A 1 176 ? 7.131 5.892 -24.714 1.00 94.19 176 VAL A O 1
ATOM 1395 N N . GLY A 1 177 ? 8.613 4.458 -23.831 1.00 94.00 177 GLY A N 1
ATOM 1396 C CA . GLY A 1 177 ? 9.699 5.409 -23.640 1.00 94.00 177 GLY A CA 1
ATOM 1397 C C . GLY A 1 177 ? 10.764 5.180 -24.702 1.00 94.00 177 GLY A C 1
ATOM 1398 O O . GLY A 1 177 ? 11.067 4.030 -25.011 1.00 94.00 177 GLY A O 1
ATOM 1399 N N . GLN A 1 178 ? 11.321 6.262 -25.228 1.00 95.56 178 GLN A N 1
ATOM 1400 C CA . GLN A 1 178 ? 12.449 6.233 -26.146 1.00 95.56 178 GLN A CA 1
ATOM 1401 C C . GLN A 1 178 ? 13.558 7.106 -25.566 1.00 95.56 178 GLN A C 1
ATOM 1403 O O . GLN A 1 178 ? 13.288 8.225 -25.129 1.00 95.56 178 GLN A O 1
ATOM 1408 N N . ASP A 1 179 ? 14.774 6.582 -25.537 1.00 96.75 179 ASP A N 1
ATOM 1409 C CA . ASP A 1 179 ? 15.972 7.300 -25.113 1.00 96.75 179 ASP A CA 1
ATOM 1410 C C . ASP A 1 179 ? 17.116 6.994 -26.080 1.00 96.75 179 ASP A C 1
ATOM 1412 O O . ASP A 1 179 ? 17.097 5.968 -26.755 1.00 96.75 179 ASP A O 1
ATOM 1416 N N . TYR A 1 180 ? 18.105 7.873 -26.159 1.00 96.56 180 TYR A N 1
ATOM 1417 C CA . TYR A 1 180 ? 19.279 7.691 -27.008 1.00 96.56 180 TYR A CA 1
ATOM 1418 C C . TYR A 1 180 ? 20.533 7.694 -26.146 1.00 96.56 180 TYR A C 1
ATOM 1420 O O . TYR A 1 180 ? 20.655 8.478 -25.208 1.00 96.56 180 TYR A O 1
ATOM 1428 N N . PHE A 1 181 ? 21.497 6.845 -26.482 1.00 95.62 181 PHE A N 1
ATOM 1429 C CA . PHE A 1 181 ? 22.785 6.803 -25.804 1.00 95.62 181 PHE A CA 1
ATOM 1430 C C . PHE A 1 181 ? 23.933 6.808 -26.803 1.00 95.62 181 PHE A C 1
ATOM 1432 O O . PHE A 1 181 ? 23.834 6.318 -27.927 1.00 95.62 181 PHE A O 1
ATOM 1439 N N . GLY A 1 182 ? 25.045 7.391 -26.374 1.00 93.94 182 GLY A N 1
ATOM 1440 C CA . GLY A 1 182 ? 26.243 7.544 -27.181 1.00 93.94 182 GLY A CA 1
ATOM 1441 C C . GLY A 1 182 ? 26.821 8.957 -27.087 1.00 93.94 182 GLY A C 1
ATOM 1442 O O . GLY A 1 182 ? 26.344 9.776 -26.298 1.00 93.94 182 GLY A O 1
ATOM 1443 N N . PRO A 1 183 ? 27.851 9.257 -27.890 1.00 93.94 183 PRO A N 1
ATOM 1444 C CA . PRO A 1 183 ? 28.489 8.345 -28.841 1.00 93.94 183 PRO A CA 1
ATOM 1445 C C . PRO A 1 183 ? 29.290 7.233 -28.144 1.00 93.94 183 PRO A C 1
ATOM 1447 O O . PRO A 1 183 ? 30.038 7.491 -27.204 1.00 93.94 183 PRO A O 1
ATOM 1450 N N . LEU A 1 184 ? 29.158 6.003 -28.633 1.00 92.56 184 LEU A N 1
ATOM 1451 C CA . LEU A 1 184 ? 30.015 4.869 -28.296 1.00 92.56 184 LEU A CA 1
ATOM 1452 C C . LEU A 1 184 ? 31.131 4.735 -29.332 1.00 92.56 184 LEU A C 1
ATOM 1454 O O . LEU A 1 184 ? 30.870 4.772 -30.535 1.00 92.56 184 LEU A O 1
ATOM 1458 N N . SER A 1 185 ? 32.367 4.547 -28.874 1.00 92.62 185 SER A N 1
ATOM 1459 C CA . SER A 1 185 ? 33.500 4.270 -29.759 1.00 92.62 185 SER A CA 1
ATOM 1460 C C . SER A 1 185 ? 33.479 2.807 -30.189 1.00 92.62 185 SER A C 1
ATOM 1462 O O . SER A 1 185 ? 33.649 1.913 -29.360 1.00 92.62 185 SER A O 1
ATOM 1464 N N . ILE A 1 186 ? 33.294 2.564 -31.483 1.00 91.75 186 ILE A N 1
ATOM 1465 C CA . ILE A 1 186 ? 33.318 1.227 -32.084 1.00 91.75 186 ILE A CA 1
ATOM 1466 C C . ILE A 1 186 ? 34.536 1.079 -32.994 1.00 91.75 186 ILE A C 1
ATOM 1468 O O . ILE A 1 186 ? 35.007 2.057 -33.572 1.00 91.75 186 ILE A O 1
ATOM 1472 N N . LYS A 1 187 ? 35.055 -0.141 -33.149 1.00 90.75 187 LYS A N 1
ATOM 1473 C CA . LYS A 1 187 ? 36.040 -0.435 -34.198 1.00 90.75 187 LYS A CA 1
ATOM 1474 C C . LYS A 1 187 ? 35.291 -0.717 -35.495 1.00 90.75 187 LYS A C 1
ATOM 1476 O O . LYS A 1 187 ? 34.463 -1.620 -35.525 1.00 90.75 187 LYS A O 1
ATOM 1481 N N . VAL A 1 188 ? 35.566 0.067 -36.534 1.00 82.81 188 VAL A N 1
ATOM 1482 C CA . VAL A 1 188 ? 35.004 -0.141 -37.880 1.00 82.81 188 VAL A CA 1
ATOM 1483 C C . VAL A 1 188 ? 35.947 -1.028 -38.694 1.00 82.81 188 VAL A C 1
ATOM 1485 O O . VAL A 1 188 ? 35.501 -1.951 -39.364 1.00 82.81 188 VAL A O 1
ATOM 1488 N N . VAL A 1 189 ? 37.256 -0.782 -38.575 1.00 84.06 189 VAL A N 1
ATOM 1489 C CA . VAL A 1 189 ? 38.359 -1.566 -39.162 1.00 84.06 189 VAL A CA 1
ATOM 1490 C C . VAL A 1 189 ? 39.504 -1.613 -38.134 1.00 84.06 189 VAL A C 1
ATOM 1492 O O . VAL A 1 189 ? 39.475 -0.832 -37.181 1.00 84.06 189 VAL A O 1
ATOM 1495 N N . GLU A 1 190 ? 40.491 -2.508 -38.288 1.00 75.19 190 GLU A N 1
ATOM 1496 C CA . GLU A 1 190 ? 41.591 -2.746 -37.325 1.00 75.19 190 GLU A CA 1
ATOM 1497 C C . GLU A 1 190 ? 42.228 -1.464 -36.753 1.00 75.19 190 GLU A C 1
ATOM 1499 O O . GLU A 1 190 ? 42.504 -1.416 -35.552 1.00 75.19 190 GLU A O 1
ATOM 1504 N N . GLU A 1 191 ? 42.350 -0.402 -37.557 1.00 77.19 191 GLU A N 1
ATOM 1505 C CA . GLU A 1 191 ? 42.941 0.886 -37.156 1.00 77.19 191 GLU A CA 1
ATOM 1506 C C . GLU A 1 191 ? 41.957 2.071 -37.169 1.00 77.19 191 GLU A C 1
ATOM 1508 O O . GLU A 1 191 ? 42.318 3.194 -36.821 1.00 77.19 191 GLU A O 1
ATOM 1513 N N . THR A 1 192 ? 40.693 1.856 -37.551 1.00 82.44 192 THR A N 1
ATOM 1514 C CA . THR A 1 192 ? 39.698 2.933 -37.671 1.00 82.44 192 THR A CA 1
ATOM 1515 C C . THR A 1 192 ? 38.624 2.801 -36.602 1.00 82.44 192 THR A C 1
ATOM 1517 O O . THR A 1 192 ? 37.844 1.845 -36.584 1.00 82.44 192 THR A O 1
ATOM 1520 N N . THR A 1 193 ? 38.552 3.798 -35.720 1.00 87.75 193 THR A N 1
ATOM 1521 C CA . THR A 1 193 ? 37.460 3.923 -34.751 1.00 87.75 193 THR A CA 1
ATOM 1522 C C . THR A 1 193 ? 36.351 4.809 -35.312 1.00 87.75 193 THR A C 1
ATOM 1524 O O . THR A 1 193 ? 36.599 5.851 -35.914 1.00 87.75 193 THR A O 1
ATOM 1527 N N . GLY A 1 194 ? 35.111 4.364 -35.141 1.00 89.56 194 GLY A N 1
ATOM 1528 C CA . GLY A 1 194 ? 33.897 5.077 -35.513 1.00 89.56 194 GLY A CA 1
ATOM 1529 C C . GLY A 1 194 ? 33.061 5.415 -34.286 1.00 89.56 194 GLY A C 1
ATOM 1530 O O . GLY A 1 194 ? 33.330 4.950 -33.176 1.00 89.56 194 GLY A O 1
ATOM 1531 N N . LYS A 1 195 ? 32.022 6.223 -34.494 1.00 94.06 195 LYS A N 1
ATOM 1532 C CA . LYS A 1 195 ? 31.024 6.538 -33.469 1.00 94.06 195 LYS A CA 1
ATOM 1533 C C . LYS A 1 195 ? 29.728 5.813 -33.794 1.00 94.06 195 LYS A C 1
ATOM 1535 O O . LYS A 1 195 ? 29.244 5.903 -34.917 1.00 94.06 195 LYS A O 1
ATOM 1540 N N . CYS A 1 196 ? 29.172 5.140 -32.800 1.00 93.25 196 CYS A N 1
ATOM 1541 C CA . CYS A 1 196 ? 27.845 4.548 -32.845 1.00 93.25 196 CYS A CA 1
ATOM 1542 C C . CYS A 1 196 ? 26.946 5.249 -31.824 1.00 93.25 196 CYS A C 1
ATOM 1544 O O . CYS A 1 196 ? 27.402 5.636 -30.747 1.00 93.25 196 CYS A O 1
ATOM 1546 N N . TYR A 1 197 ? 25.676 5.416 -32.162 1.00 95.62 197 TYR A N 1
ATOM 1547 C CA . TYR A 1 197 ? 24.635 5.822 -31.229 1.00 95.62 197 TYR A CA 1
ATOM 1548 C C . TYR A 1 197 ? 23.640 4.678 -31.157 1.00 95.62 197 TYR A C 1
ATOM 1550 O O . TYR A 1 197 ? 23.348 4.078 -32.185 1.00 95.62 197 TYR A O 1
ATOM 1558 N N . GLY A 1 198 ? 23.146 4.393 -29.960 1.00 95.81 198 GLY A N 1
ATOM 1559 C CA . GLY A 1 198 ? 22.081 3.424 -29.770 1.00 95.81 198 GLY A CA 1
ATOM 1560 C C . GLY A 1 198 ? 20.796 4.099 -29.313 1.00 95.81 198 GLY A C 1
ATOM 1561 O O . GLY A 1 198 ? 20.813 5.178 -28.712 1.00 95.81 198 GLY A O 1
ATOM 1562 N N . THR A 1 199 ? 19.679 3.437 -29.570 1.00 97.25 199 THR A N 1
ATOM 1563 C CA . THR A 1 199 ? 18.346 3.826 -29.122 1.00 97.25 199 THR A CA 1
ATOM 1564 C C . THR A 1 199 ? 17.824 2.785 -28.141 1.00 97.25 199 THR A C 1
ATOM 1566 O O . THR A 1 199 ? 17.901 1.584 -28.375 1.00 97.25 199 THR A O 1
ATOM 1569 N N . ILE A 1 200 ? 17.265 3.238 -27.024 1.00 97.31 200 ILE A N 1
ATOM 1570 C CA . ILE A 1 200 ? 16.566 2.412 -26.044 1.00 97.31 200 ILE A CA 1
ATOM 1571 C C . ILE A 1 200 ? 15.078 2.647 -26.234 1.00 97.31 200 ILE A C 1
ATOM 1573 O O . ILE A 1 200 ? 14.581 3.743 -25.987 1.00 97.31 200 ILE A O 1
ATOM 1577 N N . ILE A 1 201 ? 14.349 1.605 -26.607 1.00 96.38 201 ILE A N 1
ATOM 1578 C CA . ILE A 1 201 ? 12.892 1.624 -26.697 1.00 96.38 201 ILE A CA 1
ATOM 1579 C C . ILE A 1 201 ? 12.354 0.717 -25.597 1.00 96.38 201 ILE A C 1
ATOM 1581 O O . ILE A 1 201 ? 12.651 -0.475 -25.554 1.00 96.38 201 ILE A O 1
ATOM 1585 N N . THR A 1 202 ? 11.556 1.260 -24.678 1.00 95.75 202 THR A N 1
ATOM 1586 C CA . THR A 1 202 ? 11.006 0.492 -23.556 1.00 95.75 202 THR A CA 1
ATOM 1587 C C . THR A 1 202 ? 9.494 0.595 -23.453 1.00 95.75 202 THR A C 1
ATOM 1589 O O . THR A 1 202 ? 8.921 1.683 -23.442 1.00 95.75 202 THR A O 1
ATOM 1592 N N . CYS A 1 203 ? 8.816 -0.545 -23.326 1.00 93.69 203 CYS A N 1
ATOM 1593 C CA . CYS A 1 203 ? 7.394 -0.559 -23.011 1.00 93.69 203 CYS A CA 1
ATOM 1594 C C . CYS A 1 203 ? 7.185 -0.270 -21.518 1.00 93.69 203 CYS A C 1
ATOM 1596 O O . CYS A 1 203 ? 7.658 -1.015 -20.660 1.00 93.69 203 CYS A O 1
ATOM 1598 N N . MET A 1 204 ? 6.396 0.756 -21.189 1.00 89.12 204 MET A N 1
ATOM 1599 C CA . MET A 1 204 ? 6.152 1.148 -19.793 1.00 89.12 204 MET A CA 1
ATOM 1600 C C . MET A 1 204 ? 5.366 0.101 -18.983 1.00 89.12 204 MET A C 1
ATOM 1602 O O . MET A 1 204 ? 5.417 0.125 -17.753 1.00 89.12 204 MET A O 1
ATOM 1606 N N . ILE A 1 205 ? 4.660 -0.817 -19.655 1.00 88.94 205 ILE A N 1
ATOM 1607 C CA . ILE A 1 205 ? 3.793 -1.825 -19.025 1.00 88.94 205 ILE A CA 1
ATOM 1608 C C . ILE A 1 205 ? 4.529 -3.136 -18.785 1.00 88.94 205 ILE A C 1
ATOM 1610 O O . ILE A 1 205 ? 4.600 -3.607 -17.651 1.00 88.94 205 ILE A O 1
ATOM 1614 N N . THR A 1 206 ? 5.098 -3.723 -19.836 1.00 90.38 206 THR A N 1
ATOM 1615 C CA . THR A 1 206 ? 5.813 -5.003 -19.731 1.00 90.38 206 THR A CA 1
ATOM 1616 C C . THR A 1 206 ? 7.242 -4.829 -19.234 1.00 90.38 206 THR A C 1
ATOM 1618 O O . THR A 1 206 ? 7.863 -5.809 -18.835 1.00 90.38 206 THR A O 1
ATOM 1621 N N . ARG A 1 207 ? 7.770 -3.594 -19.253 1.00 88.69 207 ARG A N 1
ATOM 1622 C CA . ARG A 1 207 ? 9.197 -3.287 -19.065 1.00 88.69 207 ARG A CA 1
ATOM 1623 C C . ARG A 1 207 ? 10.099 -4.026 -20.053 1.00 88.69 207 ARG A C 1
ATOM 1625 O O . ARG A 1 207 ? 11.278 -4.215 -19.775 1.00 88.69 207 ARG A O 1
ATOM 1632 N N . LEU A 1 208 ? 9.549 -4.438 -21.198 1.00 94.56 208 LEU A N 1
ATOM 1633 C CA . LEU A 1 208 ? 10.344 -4.948 -22.305 1.00 94.56 208 LEU A CA 1
ATOM 1634 C C . LEU A 1 208 ? 11.245 -3.824 -22.813 1.00 94.56 208 LEU A C 1
ATOM 1636 O O . LEU A 1 208 ? 10.802 -2.676 -22.909 1.00 94.56 208 LEU A O 1
ATOM 1640 N N . ILE A 1 209 ? 12.496 -4.163 -23.104 1.00 95.88 209 ILE A N 1
ATOM 1641 C CA . ILE A 1 209 ? 13.510 -3.245 -23.618 1.00 95.88 209 ILE A CA 1
ATOM 1642 C C . ILE A 1 209 ? 13.973 -3.784 -24.969 1.00 95.88 209 ILE A C 1
ATOM 1644 O O . ILE A 1 209 ? 14.313 -4.960 -25.080 1.00 95.88 209 ILE A O 1
ATOM 1648 N N . HIS A 1 210 ? 13.971 -2.917 -25.974 1.00 95.62 210 HIS A N 1
ATOM 1649 C CA . HIS A 1 210 ? 14.598 -3.124 -27.269 1.00 95.62 210 HIS A CA 1
ATOM 1650 C C . HIS A 1 210 ? 15.737 -2.111 -27.415 1.00 95.62 210 HIS A C 1
ATOM 1652 O O . HIS A 1 210 ? 15.577 -0.944 -27.048 1.00 95.62 210 HIS A O 1
ATOM 1658 N N . LEU A 1 211 ? 16.884 -2.591 -27.885 1.00 95.88 211 LEU A N 1
ATOM 1659 C CA . LEU A 1 211 ? 18.065 -1.789 -28.173 1.00 95.88 211 LEU A CA 1
ATOM 1660 C C . LEU A 1 211 ? 18.302 -1.862 -29.677 1.00 95.88 211 LEU A C 1
ATOM 1662 O O . LEU A 1 211 ? 18.368 -2.974 -30.206 1.00 95.88 211 LEU A O 1
ATOM 1666 N N . ASP A 1 212 ? 18.399 -0.697 -30.304 1.00 91.06 212 ASP A N 1
ATOM 1667 C CA . ASP A 1 212 ? 18.716 -0.511 -31.724 1.00 91.06 212 ASP A CA 1
ATOM 1668 C C . ASP A 1 212 ? 20.042 0.244 -31.856 1.00 91.06 212 ASP A C 1
ATOM 1670 O O . ASP A 1 212 ? 20.204 1.238 -31.104 1.00 91.06 212 ASP A O 1
#

Secondary structure (DSSP, 8-state):
-HHHHHHHHHHHHHHHHGGGGG-SSPPPPPTTGGGS-----SSPPHHHHHHHHHHHHHHHHHHH--HHHHHT-GGG-EEE-TTS-EEE--S-TTSSS-HHHHSPEE--TTSHHHHHHHHHHHHTT---HHHHHHHHHHHEE--------SSPPP-PPPPPPPPHHHHS---TTSSEEEEEEEEEEEEEETTEEEEEEEEEEEETTT--EEE-

InterPro domains:
  IPR036397 Ribonuclease H superfamily [G3DSA:3.30.420.10] (165-212)

Radius of gyration: 25.08 Å; chains: 1; bounding box: 71×38×74 Å

Organism: Strongylus vulgaris (NCBI:txid40348)

pLDDT: mean 86.19, std 10.66, range [41.94, 97.31]

Foldseek 3Di:
DQLQVLLVVLLVVVVCQVVLVVDPDHDDDQVLSVPRDNDPDPDDDPVSSVSSLQVVQQVVCVVPVDPVNVVVCVVQVWDQDPSRFTWRQDQLPLAPADPCLNTAGEDEPPDPSLVVQLVVLCVVVNDDPVVSVVVSSSHYDYPDPPPPPVDDPDDDPDDHHDDNQQRYDDDWPPDKDKDKDDQDWDDPDPPDTDGDMKMWIATSHVRDIDID

Sequence (212 aa):
MIKRIAARMMRFIRACERGNQHRKSTIRLSSLLGQSPISQDKQITGEEISIAAKVIVQVRQKVLCTPAIIKSMPHLNVRLDKEGLLRCQGRLGRSCLNGAAKHPLMILQNSWLSEAIIRDIHENGHPGIGHTIALVRQVTGFPNYAHNFNNLPYKYPNQSDLPNARVQRSKPFEHVGQDYFGPLSIKVVEETTGKCYGTIITCMITRLIHLD